Protein AF-A0A956WY15-F1 (afdb_monomer_lite)

Structure (mmCIF, N/CA/C/O backbone):
data_AF-A0A956WY15-F1
#
_entry.id   AF-A0A956WY15-F1
#
loop_
_atom_site.group_PDB
_atom_site.id
_atom_site.type_symbol
_atom_site.label_atom_id
_atom_site.label_alt_id
_atom_site.label_comp_id
_atom_site.label_asym_id
_atom_site.label_entity_id
_atom_site.label_seq_id
_atom_site.pdbx_PDB_ins_code
_atom_site.Cartn_x
_atom_site.Cartn_y
_atom_site.Cartn_z
_atom_site.occupancy
_atom_site.B_iso_or_equiv
_atom_site.auth_seq_id
_atom_site.auth_comp_id
_atom_site.auth_asym_id
_atom_site.auth_atom_id
_atom_site.pdbx_PDB_model_num
ATOM 1 N N . TRP A 1 1 ? -25.690 -22.279 25.777 1.00 74.12 1 TRP A N 1
ATOM 2 C CA . TRP A 1 1 ? -24.302 -21.824 25.566 1.00 74.12 1 TRP A CA 1
ATOM 3 C C . TRP A 1 1 ? -24.323 -20.373 25.121 1.00 74.12 1 TRP A C 1
ATOM 5 O O . TRP A 1 1 ? -25.259 -19.994 24.427 1.00 74.12 1 TRP A O 1
ATOM 15 N N . VAL A 1 2 ? -23.350 -19.573 25.554 1.00 82.19 2 VAL A N 1
ATOM 16 C CA . VAL A 1 2 ? -23.248 -18.136 25.232 1.00 82.19 2 VAL A CA 1
ATOM 17 C C . VAL A 1 2 ? -22.336 -17.935 24.024 1.00 82.19 2 VAL A C 1
ATOM 19 O O . VAL A 1 2 ? -22.750 -17.341 23.030 1.00 82.19 2 VAL A O 1
ATOM 22 N N . MET A 1 3 ? -21.133 -18.507 24.077 1.00 89.31 3 MET A N 1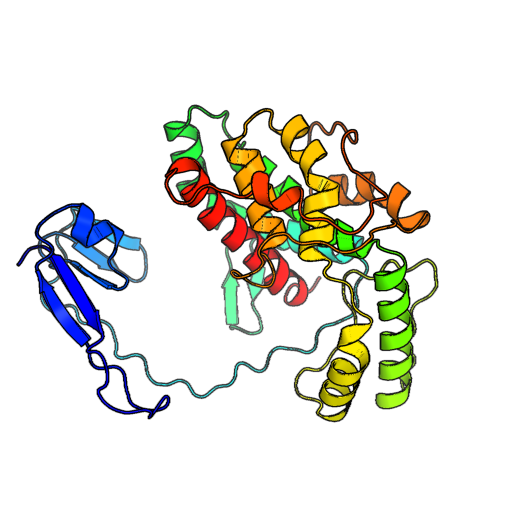
ATOM 23 C CA . MET A 1 3 ? -20.196 -18.556 22.959 1.00 89.31 3 MET A CA 1
ATOM 24 C C . MET A 1 3 ? -19.502 -19.921 22.909 1.00 89.31 3 MET A C 1
ATOM 26 O O . MET A 1 3 ? -19.363 -20.599 23.931 1.00 89.31 3 MET A O 1
ATOM 30 N N . MET A 1 4 ? -19.088 -20.322 21.715 1.00 92.06 4 MET A N 1
ATOM 31 C CA . MET A 1 4 ? -18.300 -21.523 21.458 1.00 92.06 4 MET A CA 1
ATOM 32 C C . MET A 1 4 ? -17.130 -21.187 20.537 1.00 92.06 4 MET A C 1
ATOM 34 O O . MET A 1 4 ? -17.219 -20.266 19.729 1.00 92.06 4 MET A O 1
ATOM 38 N N . THR A 1 5 ? -16.062 -21.965 20.634 1.00 92.44 5 THR A N 1
ATOM 39 C CA . THR A 1 5 ? -14.943 -21.957 19.692 1.00 92.44 5 THR A CA 1
ATOM 40 C C . THR A 1 5 ? -14.776 -23.330 19.060 1.00 92.44 5 THR A C 1
ATOM 42 O O . THR A 1 5 ? -15.312 -24.319 19.570 1.00 92.44 5 THR A O 1
ATOM 45 N N . ALA A 1 6 ? -14.096 -23.382 17.922 1.00 90.56 6 ALA A N 1
ATOM 46 C CA . ALA A 1 6 ? -13.856 -24.599 17.165 1.00 90.56 6 ALA A CA 1
ATOM 47 C C . ALA A 1 6 ? -12.362 -24.917 17.126 1.00 90.56 6 ALA A C 1
ATOM 49 O O . ALA A 1 6 ? -11.582 -24.174 16.530 1.00 90.56 6 ALA A O 1
ATOM 50 N N . ASP A 1 7 ? -11.994 -26.068 17.682 1.00 86.19 7 ASP A N 1
ATOM 51 C CA . ASP A 1 7 ? -10.644 -26.610 17.575 1.00 86.19 7 ASP A CA 1
ATOM 52 C C . ASP A 1 7 ? -10.593 -27.604 16.413 1.00 86.19 7 ASP A C 1
ATOM 54 O O . ASP A 1 7 ? -11.463 -28.476 16.273 1.00 86.19 7 ASP A O 1
ATOM 58 N N . ALA A 1 8 ? -9.586 -27.460 15.552 1.00 83.94 8 ALA A N 1
ATOM 59 C CA . ALA A 1 8 ? -9.306 -28.457 14.529 1.00 83.94 8 ALA A CA 1
ATOM 60 C C . ALA A 1 8 ? -8.869 -29.751 15.223 1.00 83.94 8 ALA A C 1
ATOM 62 O O . ALA A 1 8 ? -7.994 -29.724 16.091 1.00 83.94 8 ALA A O 1
ATOM 63 N N . ARG A 1 9 ? -9.467 -30.887 14.856 1.00 77.19 9 ARG A N 1
ATOM 64 C CA . ARG A 1 9 ? -8.954 -32.175 15.324 1.00 77.19 9 ARG A CA 1
ATOM 65 C C . ARG A 1 9 ? -7.565 -32.395 14.719 1.00 77.19 9 ARG A C 1
ATOM 67 O O . ARG A 1 9 ? -7.445 -32.258 13.501 1.00 77.19 9 ARG A O 1
ATOM 74 N N . PRO A 1 10 ? -6.539 -32.719 15.525 1.00 59.94 10 PRO A N 1
ATOM 75 C CA . PRO A 1 10 ? -5.261 -33.149 14.980 1.00 59.94 10 PRO A CA 1
ATOM 76 C C . PRO A 1 10 ? -5.489 -34.426 14.161 1.00 59.94 10 PRO A C 1
ATOM 78 O O . PRO A 1 10 ? -6.153 -35.353 14.626 1.00 59.94 10 PRO A O 1
ATOM 81 N N . GLU A 1 11 ? -5.019 -34.437 12.915 1.00 59.81 11 GLU A N 1
ATOM 82 C CA . GLU A 1 11 ? -5.043 -35.633 12.071 1.00 59.81 11 GLU A CA 1
ATOM 83 C C . GLU A 1 11 ? -3.946 -36.595 12.541 1.00 59.81 11 GLU A C 1
ATOM 85 O O . GLU A 1 11 ? -2.816 -36.172 12.776 1.00 59.81 11 GLU A O 1
ATOM 90 N N . GLU A 1 12 ? -4.273 -37.883 12.677 1.00 49.97 12 GLU A N 1
ATOM 91 C CA . GLU A 1 12 ? -3.287 -38.926 12.994 1.00 49.97 12 GLU A CA 1
ATOM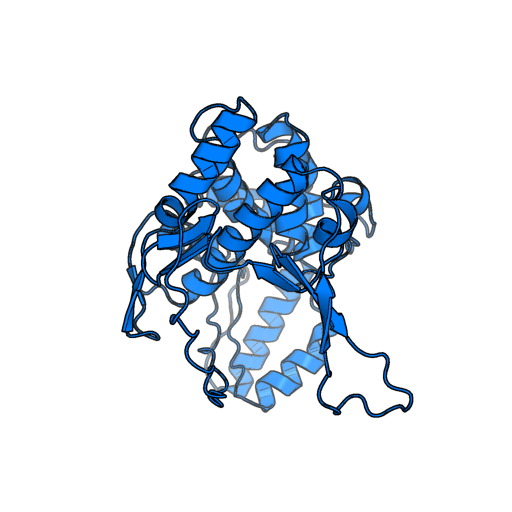 92 C C . GLU A 1 12 ? -2.478 -39.394 11.763 1.00 49.97 12 GLU A C 1
ATOM 94 O O . GLU A 1 12 ? -1.546 -40.168 11.936 1.00 49.97 12 GLU A O 1
ATOM 99 N N . GLU A 1 13 ? -2.731 -38.904 10.537 1.00 50.72 13 GLU A N 1
ATOM 100 C CA . GLU A 1 13 ? -1.962 -39.304 9.338 1.00 50.72 13 GLU A CA 1
ATOM 101 C C . GLU A 1 13 ? -1.789 -38.187 8.285 1.00 50.72 13 GLU A C 1
ATOM 103 O O . GLU A 1 13 ? -2.657 -37.337 8.095 1.00 50.72 13 GLU A O 1
ATOM 108 N N . GLU A 1 14 ? -0.652 -38.237 7.573 1.00 46.97 14 GLU A N 1
ATOM 109 C CA . GLU A 1 14 ? -0.091 -37.283 6.594 1.00 46.97 14 GLU A CA 1
ATOM 110 C C . GLU A 1 14 ? -0.917 -37.076 5.303 1.00 46.97 14 GLU A C 1
ATOM 112 O O . GLU A 1 14 ? -0.401 -37.194 4.188 1.00 46.97 14 GLU A O 1
ATOM 117 N N . ASN A 1 15 ? -2.202 -36.735 5.386 1.00 46.22 15 ASN A N 1
ATOM 118 C CA . ASN A 1 15 ? -2.986 -36.431 4.189 1.00 46.22 15 ASN A CA 1
ATOM 119 C C . ASN A 1 15 ? -3.447 -34.973 4.177 1.00 46.22 15 ASN A C 1
ATOM 121 O O . ASN A 1 15 ? -4.613 -34.672 4.395 1.00 46.22 15 ASN A O 1
ATOM 125 N N . ALA A 1 16 ? -2.541 -34.061 3.800 1.00 50.88 16 ALA A N 1
ATOM 126 C CA . ALA A 1 16 ? -2.750 -32.604 3.712 1.00 50.88 16 ALA A CA 1
ATOM 127 C C . ALA A 1 16 ? -3.915 -32.134 2.796 1.00 50.88 16 ALA A C 1
ATOM 129 O O . ALA A 1 16 ? -4.104 -30.935 2.581 1.00 50.88 16 ALA A O 1
ATOM 130 N N . ARG A 1 17 ? -4.678 -33.063 2.207 1.00 52.16 17 ARG A N 1
ATOM 131 C CA . ARG A 1 17 ? -5.889 -32.826 1.404 1.00 52.16 17 ARG A CA 1
ATOM 132 C C . ARG A 1 17 ? -7.183 -33.272 2.093 1.00 52.16 17 ARG A C 1
ATOM 134 O O . ARG A 1 17 ? -8.254 -33.075 1.514 1.00 52.16 17 ARG A O 1
ATOM 141 N N . ALA A 1 18 ? -7.114 -33.883 3.273 1.00 58.97 18 ALA A N 1
ATOM 142 C CA . ALA A 1 18 ? -8.290 -34.252 4.040 1.00 58.97 18 ALA A CA 1
ATOM 143 C C . ALA A 1 18 ? -9.006 -33.001 4.580 1.00 58.97 18 ALA A C 1
ATOM 145 O O . ALA A 1 18 ? -8.439 -31.921 4.756 1.00 58.97 18 ALA A O 1
ATOM 146 N N . ARG A 1 19 ? -10.328 -33.111 4.733 1.00 63.38 19 ARG A N 1
ATOM 147 C CA . ARG A 1 19 ? -11.177 -32.002 5.171 1.00 63.38 19 ARG A CA 1
ATOM 148 C C . ARG A 1 19 ? -10.999 -31.820 6.676 1.00 63.38 19 ARG A C 1
ATOM 150 O O . ARG A 1 19 ? -11.415 -32.693 7.427 1.00 63.38 19 ARG A O 1
ATOM 157 N N . THR A 1 20 ? -10.499 -30.660 7.103 1.00 74.94 20 THR A N 1
ATOM 158 C CA . THR A 1 20 ? -10.367 -30.319 8.527 1.00 74.94 20 THR A CA 1
ATOM 159 C C . THR A 1 20 ? -11.710 -30.469 9.246 1.00 74.94 20 THR A C 1
ATOM 161 O O . THR A 1 20 ? -12.692 -29.793 8.917 1.00 74.94 20 THR A O 1
ATOM 164 N N . VAL A 1 21 ? -11.758 -31.380 10.219 1.00 82.56 21 VAL A N 1
ATOM 165 C CA . VAL A 1 21 ? -12.922 -31.601 11.081 1.00 82.56 21 VAL A CA 1
ATOM 166 C C . VAL A 1 21 ? -12.744 -30.785 12.352 1.00 82.56 21 VAL A C 1
ATOM 168 O O . VAL A 1 21 ? -11.729 -30.894 13.036 1.00 82.56 21 VAL A O 1
ATOM 171 N N . TYR A 1 22 ? -13.749 -29.981 12.680 1.00 85.38 22 TYR A N 1
ATOM 172 C CA . TYR A 1 22 ? -13.741 -29.135 13.867 1.00 85.38 22 TYR A CA 1
ATOM 173 C C . TYR A 1 22 ? -14.592 -29.738 14.980 1.00 85.38 22 TYR A C 1
ATOM 175 O O . TYR A 1 22 ? -15.671 -30.275 14.720 1.00 85.38 22 TYR A O 1
ATOM 183 N N . THR A 1 23 ? -14.126 -29.605 16.221 1.00 89.44 23 THR A N 1
ATOM 184 C CA . THR A 1 23 ? -14.919 -29.910 17.417 1.00 89.44 23 THR A CA 1
ATOM 185 C C . THR A 1 23 ? -15.240 -28.609 18.138 1.00 89.44 23 THR A C 1
ATOM 187 O O . THR A 1 23 ? -14.345 -27.811 18.408 1.00 89.44 23 THR A O 1
ATOM 190 N N . TRP A 1 24 ? -16.520 -28.388 18.432 1.00 91.38 24 TRP A N 1
ATOM 191 C CA . TRP A 1 24 ? -16.963 -27.200 19.156 1.00 91.38 24 TRP A CA 1
ATOM 192 C C . TRP A 1 24 ? -16.795 -27.395 20.659 1.00 91.38 24 TRP A C 1
ATOM 194 O O . TRP A 1 24 ? -17.225 -28.412 21.205 1.00 91.38 24 TRP A O 1
ATOM 204 N N . ARG A 1 25 ? -16.241 -26.390 21.333 1.00 92.06 25 ARG A N 1
ATOM 205 C CA . ARG A 1 25 ? -16.185 -26.312 22.795 1.00 92.06 25 ARG A CA 1
ATOM 206 C C . ARG A 1 25 ? -16.677 -24.959 23.287 1.00 92.06 25 ARG A C 1
ATOM 208 O O . ARG A 1 25 ? -16.663 -23.974 22.553 1.00 92.06 25 ARG A O 1
ATOM 215 N N . LEU A 1 26 ? -17.120 -24.911 24.539 1.00 93.25 26 LEU A N 1
ATOM 216 C CA . LEU A 1 26 ? -17.520 -23.662 25.184 1.00 93.25 26 LEU A CA 1
ATOM 217 C C . LEU A 1 26 ? -16.302 -22.758 25.405 1.00 93.25 26 LEU A C 1
ATOM 219 O O . LEU A 1 26 ? -15.219 -23.240 25.737 1.00 93.25 26 LEU A O 1
ATOM 223 N N . ILE A 1 27 ? -16.511 -21.453 25.233 1.00 90.62 27 ILE A N 1
ATOM 224 C CA . ILE A 1 27 ? -15.570 -20.416 25.666 1.00 90.62 27 ILE A CA 1
ATOM 225 C C . ILE A 1 27 ? -15.887 -20.118 27.133 1.00 90.62 27 ILE A C 1
ATOM 227 O O . ILE A 1 27 ? -16.993 -19.662 27.430 1.00 90.62 27 ILE A O 1
ATOM 231 N N . ASN A 1 28 ? -14.946 -20.394 28.038 1.00 88.38 28 ASN A N 1
ATOM 232 C CA . ASN A 1 28 ? -15.151 -20.233 29.485 1.00 88.38 28 ASN A CA 1
ATOM 233 C C . ASN A 1 28 ? -14.528 -18.948 30.046 1.00 88.38 28 ASN A C 1
ATOM 235 O O . ASN A 1 28 ? -14.780 -18.593 31.195 1.00 88.38 28 ASN A O 1
ATOM 239 N N . GLY A 1 29 ? -13.731 -18.240 29.247 1.00 87.44 29 GLY A N 1
ATOM 240 C CA . GLY A 1 29 ? -13.071 -17.010 29.660 1.00 87.44 29 GLY A CA 1
ATOM 241 C C . GLY A 1 29 ? -12.465 -16.248 28.488 1.00 87.44 29 GLY A C 1
ATOM 242 O O . GLY A 1 29 ? -12.533 -16.678 27.337 1.00 87.44 29 GLY A O 1
ATOM 243 N N . VAL A 1 30 ? -11.865 -15.101 28.794 1.00 84.44 30 VAL A N 1
ATOM 244 C CA . VAL A 1 30 ? -11.256 -14.211 27.794 1.00 84.44 30 VAL A CA 1
ATOM 245 C C . VAL A 1 30 ? -10.099 -14.899 27.065 1.00 84.44 30 VAL A C 1
ATOM 247 O O . VAL A 1 30 ? -9.994 -14.776 25.848 1.00 84.44 30 VAL A O 1
ATOM 250 N N . ASP A 1 31 ? -9.292 -15.695 27.767 1.00 84.69 31 ASP A N 1
ATOM 251 C CA . ASP A 1 31 ? -8.140 -16.387 27.171 1.00 84.69 31 ASP A CA 1
ATOM 252 C C . ASP A 1 31 ? -8.537 -17.381 26.072 1.00 84.69 31 ASP A C 1
ATOM 254 O O . ASP A 1 31 ? -7.849 -17.500 25.055 1.00 84.69 31 ASP A O 1
ATOM 258 N N . ASP A 1 32 ? -9.679 -18.055 26.245 1.00 85.12 32 ASP A N 1
ATOM 259 C CA . ASP A 1 32 ? -10.250 -18.923 25.216 1.00 85.12 32 ASP A CA 1
ATOM 260 C C . ASP A 1 32 ? -10.610 -18.117 23.968 1.00 85.12 32 ASP A C 1
ATOM 262 O O . ASP A 1 32 ? -10.325 -18.542 22.849 1.00 85.12 32 ASP A O 1
ATOM 266 N N . LEU A 1 33 ? -11.212 -16.941 24.151 1.00 84.06 33 LEU A N 1
ATOM 267 C CA . LEU A 1 33 ? -11.633 -16.077 23.055 1.00 84.06 33 LEU A CA 1
ATOM 268 C C . LEU A 1 33 ? -10.433 -15.529 22.273 1.00 84.06 33 LEU A C 1
ATOM 270 O O . LEU A 1 33 ? -10.437 -15.584 21.047 1.00 84.06 33 LEU A O 1
ATOM 274 N N . VAL A 1 34 ? -9.390 -15.059 22.966 1.00 78.19 34 VAL A N 1
ATOM 275 C CA . VAL A 1 34 ? -8.193 -14.453 22.348 1.00 78.19 34 VAL A CA 1
ATOM 276 C C . VAL A 1 34 ? -7.470 -15.429 21.414 1.00 78.19 34 VAL A C 1
ATOM 278 O O . VAL A 1 34 ? -6.906 -15.021 20.401 1.00 78.19 34 VAL A O 1
ATOM 281 N N . ARG A 1 35 ? -7.498 -16.729 21.723 1.00 75.75 35 ARG A N 1
ATOM 282 C CA . ARG A 1 35 ? -6.816 -17.772 20.935 1.00 75.75 35 ARG A CA 1
ATOM 283 C C . ARG A 1 35 ? -7.710 -18.440 19.890 1.00 75.75 35 ARG A C 1
ATOM 285 O O . ARG A 1 35 ? -7.254 -19.322 19.166 1.00 75.75 35 ARG A O 1
ATOM 292 N N . SER A 1 36 ? -8.979 -18.052 19.817 1.00 83.81 36 SER A N 1
ATOM 293 C CA . SER A 1 36 ? -9.964 -18.706 18.962 1.00 83.81 36 SER A CA 1
ATOM 294 C C . SER A 1 36 ? -9.870 -18.234 17.514 1.00 83.81 36 SER A C 1
ATOM 296 O O . SER A 1 36 ? -10.113 -17.070 17.212 1.00 83.81 36 SER A O 1
ATOM 298 N N . ALA A 1 37 ? -9.609 -19.160 16.589 1.00 80.00 37 ALA A N 1
ATOM 299 C CA . ALA A 1 37 ? -9.681 -18.874 15.154 1.00 80.00 37 ALA A CA 1
ATOM 300 C C . ALA A 1 37 ? -11.131 -18.713 14.653 1.00 80.00 37 ALA A C 1
ATOM 302 O O . ALA A 1 37 ? -11.385 -18.035 13.658 1.00 80.00 37 ALA A O 1
ATOM 303 N N . LEU A 1 38 ? -12.085 -19.355 15.333 1.00 86.81 38 LEU A N 1
ATOM 304 C CA . LEU A 1 38 ? -13.505 -19.381 14.996 1.00 86.81 38 LEU A CA 1
ATOM 305 C C . LEU A 1 38 ? -14.318 -19.200 16.271 1.00 86.81 38 LEU A C 1
ATOM 307 O O . LEU A 1 38 ? -14.140 -19.954 17.219 1.00 86.81 38 LEU A O 1
ATOM 311 N N . VAL A 1 39 ? -15.240 -18.240 16.270 1.00 90.06 39 VAL A N 1
ATOM 312 C CA . VAL A 1 39 ? -16.143 -17.992 17.398 1.00 90.06 39 VAL A CA 1
ATOM 313 C C . VAL A 1 39 ? -17.580 -18.080 16.906 1.00 90.06 39 VAL A C 1
ATOM 315 O O . VAL A 1 39 ? -17.982 -17.363 15.991 1.00 90.06 39 VAL A O 1
ATOM 318 N N . ALA A 1 40 ? -18.363 -18.956 17.526 1.00 89.25 40 ALA A N 1
ATOM 319 C CA . ALA A 1 40 ? -19.808 -18.987 17.389 1.00 89.25 40 ALA A CA 1
ATOM 320 C C . ALA A 1 40 ? -20.429 -18.230 18.566 1.00 89.25 40 ALA A C 1
ATOM 322 O O . ALA A 1 40 ? -20.176 -18.556 19.726 1.00 89.25 40 ALA A O 1
ATOM 323 N N . VAL A 1 41 ? -21.254 -17.228 18.267 1.00 89.75 41 VAL A N 1
ATOM 324 C CA . VAL A 1 41 ? -21.976 -16.426 19.265 1.00 89.75 41 VAL A CA 1
ATOM 325 C C . VAL A 1 41 ? -23.450 -16.804 19.215 1.00 89.75 41 VAL A C 1
ATOM 327 O O . VAL A 1 41 ? -24.029 -16.907 18.134 1.00 89.75 41 VAL A O 1
ATOM 330 N N . ASN A 1 42 ? -24.060 -17.043 20.377 1.00 90.19 42 ASN A N 1
ATOM 331 C CA . ASN A 1 42 ? -25.469 -17.408 20.443 1.00 90.19 42 ASN A CA 1
ATOM 332 C C . ASN A 1 42 ? -26.345 -16.241 19.935 1.00 90.19 42 ASN A C 1
ATOM 334 O O . ASN A 1 42 ? -26.128 -15.111 20.383 1.00 90.19 42 ASN A O 1
ATOM 338 N N . PRO A 1 43 ? -27.363 -16.487 19.082 1.00 90.62 43 PRO A N 1
ATOM 339 C CA . PRO A 1 43 ? -28.266 -15.445 18.587 1.00 90.62 43 PRO A CA 1
ATOM 340 C C . PRO A 1 43 ? -28.954 -14.624 19.685 1.00 90.62 43 PRO A C 1
ATOM 342 O O . PRO A 1 43 ? -29.353 -13.491 19.454 1.00 90.62 43 PRO A O 1
ATOM 345 N N . ILE A 1 44 ? -29.065 -15.135 20.914 1.00 91.62 44 ILE A N 1
ATOM 346 C CA . ILE A 1 44 ? -29.601 -14.346 22.030 1.00 91.62 44 ILE A CA 1
ATOM 347 C C . ILE A 1 44 ? -28.746 -13.107 22.361 1.00 91.62 44 ILE A C 1
ATOM 349 O O . ILE A 1 44 ? -29.268 -12.148 22.921 1.00 91.62 44 ILE A O 1
ATOM 353 N N . LEU A 1 45 ? -27.458 -13.113 21.997 1.00 91.06 45 LEU A N 1
ATOM 354 C CA . LEU A 1 45 ? -26.488 -12.055 22.299 1.00 91.06 45 LEU A CA 1
ATOM 355 C C . LEU A 1 45 ? -26.029 -11.268 21.076 1.00 91.06 45 LEU A C 1
ATOM 357 O O . LEU A 1 45 ? -25.365 -10.246 21.239 1.00 91.06 45 LEU A O 1
ATOM 361 N N . ALA A 1 46 ? -26.308 -11.750 19.870 1.00 92.69 46 ALA A N 1
ATOM 362 C CA . ALA A 1 46 ? -25.858 -11.096 18.656 1.00 92.69 46 ALA A CA 1
ATOM 363 C C . ALA A 1 46 ? -26.838 -11.298 17.506 1.00 92.69 46 ALA A C 1
ATOM 365 O O . ALA A 1 46 ? -27.497 -12.330 17.390 1.00 92.69 46 ALA A O 1
ATOM 366 N N . SER A 1 47 ? -26.873 -10.312 16.620 1.00 91.56 47 SER A N 1
ATOM 367 C CA . SER A 1 47 ? -27.617 -10.356 15.370 1.00 91.56 47 SER A CA 1
ATOM 368 C C . SER A 1 47 ? -26.663 -10.123 14.209 1.00 91.56 47 SER A C 1
ATOM 370 O O . SER A 1 47 ? -25.595 -9.527 14.364 1.00 91.56 47 SER A O 1
ATOM 372 N N . TYR A 1 48 ? -27.042 -10.615 13.038 1.00 86.50 48 TYR A N 1
ATOM 373 C CA . TYR A 1 48 ? -26.339 -10.342 11.798 1.00 86.50 48 TYR A CA 1
ATOM 374 C C . TYR A 1 48 ? -27.353 -9.975 10.721 1.00 86.50 48 TYR A C 1
ATOM 376 O O . TYR A 1 48 ? -28.373 -10.645 10.573 1.00 86.50 48 TYR A O 1
ATOM 384 N N . SER A 1 49 ? -27.052 -8.941 9.942 1.00 82.69 49 SER A N 1
ATOM 385 C CA . SER A 1 49 ? -27.737 -8.681 8.677 1.00 82.69 49 SER A CA 1
ATOM 386 C C . SER A 1 49 ? -26.720 -8.326 7.600 1.00 82.69 49 SER A C 1
ATOM 388 O O . SER A 1 49 ? -25.619 -7.861 7.896 1.00 82.69 49 SER A O 1
ATOM 390 N N . SER A 1 50 ? -27.082 -8.521 6.333 1.00 73.25 50 SER A N 1
ATOM 391 C CA . SER A 1 50 ? -26.242 -8.098 5.207 1.00 73.25 50 SER A CA 1
ATOM 392 C C . SER A 1 50 ? -26.065 -6.579 5.130 1.00 73.25 50 SER A C 1
ATOM 394 O O . SER A 1 50 ? -25.103 -6.118 4.529 1.00 73.25 50 SER A O 1
ATOM 396 N N . GLU A 1 51 ? -26.980 -5.812 5.724 1.00 74.19 51 GLU A N 1
ATOM 397 C CA . GLU A 1 51 ? -26.959 -4.348 5.719 1.00 74.19 51 GLU A CA 1
ATOM 398 C C . GLU A 1 51 ? -26.065 -3.775 6.825 1.00 74.19 51 GLU A C 1
ATOM 400 O O . GLU A 1 51 ? -25.246 -2.899 6.571 1.00 74.19 51 GLU A O 1
ATOM 405 N N . THR A 1 52 ? -26.195 -4.286 8.054 1.00 77.31 52 THR A N 1
ATOM 406 C CA . THR A 1 52 ? -25.502 -3.729 9.233 1.00 77.31 52 THR A CA 1
ATOM 407 C C . THR A 1 52 ? -24.335 -4.580 9.729 1.00 77.31 52 THR A C 1
ATOM 409 O O . THR A 1 52 ? -23.595 -4.156 10.613 1.00 77.31 52 THR A O 1
ATOM 412 N N . GLY A 1 53 ? -24.152 -5.780 9.176 1.00 82.56 53 GLY A N 1
ATOM 413 C CA . GLY A 1 53 ? -23.129 -6.723 9.612 1.00 82.56 53 GLY A CA 1
ATOM 414 C C . GLY A 1 53 ? -23.431 -7.350 10.975 1.00 82.56 53 GLY A C 1
ATOM 415 O O . GLY A 1 53 ? -24.587 -7.477 11.381 1.00 82.56 53 GLY A O 1
ATOM 416 N N . PHE A 1 54 ? -22.372 -7.790 11.659 1.00 86.25 54 PHE A N 1
ATOM 417 C CA . PHE A 1 54 ? -22.447 -8.405 12.984 1.00 86.25 54 PHE A CA 1
ATOM 418 C C . PHE A 1 54 ? -22.661 -7.344 14.068 1.00 86.25 54 PHE A C 1
ATOM 420 O O . PHE A 1 54 ? -21.897 -6.386 14.165 1.00 86.25 54 PHE A O 1
ATOM 427 N N . ARG A 1 55 ? -23.676 -7.536 14.911 1.00 88.88 55 ARG A N 1
ATOM 428 C CA . ARG A 1 55 ? -24.053 -6.619 15.990 1.00 88.88 55 ARG A CA 1
ATOM 429 C C . ARG A 1 55 ? -24.128 -7.369 17.310 1.00 88.88 55 ARG A C 1
ATOM 431 O O . ARG A 1 55 ? -25.050 -8.155 17.528 1.00 88.88 55 ARG A O 1
ATOM 438 N N . LEU A 1 56 ? -23.179 -7.094 18.197 1.00 90.19 56 LEU A N 1
ATOM 439 C CA . LEU A 1 56 ? -23.166 -7.626 19.558 1.00 90.19 56 LEU A CA 1
ATOM 440 C C . LEU A 1 56 ? -24.166 -6.867 20.449 1.00 90.19 56 LEU A C 1
ATOM 442 O O . LEU A 1 56 ? -24.388 -5.674 20.262 1.00 90.19 56 LEU A O 1
ATOM 446 N N . GLY A 1 57 ? -24.782 -7.557 21.409 1.00 90.56 57 GLY A N 1
ATOM 447 C CA . GLY A 1 57 ? -25.772 -6.998 22.339 1.00 90.56 57 GLY A CA 1
ATOM 448 C C . GLY A 1 57 ? -27.174 -6.823 21.747 1.00 90.56 57 GLY A C 1
ATOM 449 O O . GLY A 1 57 ? -28.102 -6.448 22.458 1.00 90.56 57 GLY A O 1
ATOM 450 N N . VAL A 1 58 ? -27.351 -7.119 20.460 1.00 91.88 58 VAL A N 1
ATOM 451 C CA . VAL A 1 58 ? -28.645 -7.067 19.777 1.00 91.88 58 VAL A CA 1
ATOM 452 C C . VAL A 1 58 ? -29.108 -8.492 19.546 1.00 91.88 58 VAL A C 1
ATOM 454 O O . VAL A 1 58 ? -28.420 -9.252 18.872 1.00 91.88 58 VAL A O 1
ATOM 457 N N . ARG A 1 59 ? -30.269 -8.858 20.089 1.00 92.75 59 ARG A N 1
ATOM 458 C CA . ARG A 1 59 ? -30.831 -10.199 19.917 1.00 92.75 59 ARG A CA 1
ATOM 459 C C . ARG A 1 59 ? -31.105 -10.478 18.437 1.00 92.75 59 ARG A C 1
ATOM 461 O O . ARG A 1 59 ? -31.857 -9.749 17.796 1.00 92.75 59 ARG A O 1
ATOM 468 N N . GLY A 1 60 ? -30.486 -11.526 17.913 1.00 89.00 60 GLY A N 1
ATOM 469 C CA . GLY A 1 60 ? -30.706 -12.050 16.575 1.00 89.00 60 GLY A CA 1
ATOM 470 C C . GLY A 1 60 ? -31.878 -13.020 16.495 1.00 89.00 60 GLY A C 1
ATOM 471 O O . GLY A 1 60 ? -32.416 -13.491 17.501 1.00 89.00 60 GLY A O 1
ATOM 472 N N . ASP A 1 61 ? -32.256 -13.324 15.259 1.00 87.12 61 ASP A N 1
ATOM 473 C CA . ASP A 1 61 ? -33.249 -14.340 14.942 1.00 87.12 61 ASP A CA 1
ATOM 474 C C . ASP A 1 61 ? -32.636 -15.744 15.141 1.00 87.12 61 ASP A C 1
ATOM 476 O O . ASP A 1 61 ? -31.662 -16.085 14.465 1.00 87.12 61 ASP A O 1
ATOM 480 N N . PRO A 1 62 ? -33.169 -16.575 16.059 1.00 84.12 62 PRO A N 1
ATOM 481 C CA . PRO A 1 62 ? -32.646 -17.917 16.316 1.00 84.12 62 PRO A CA 1
ATOM 482 C C . PRO A 1 62 ? -32.860 -18.887 15.147 1.00 84.12 62 PRO A C 1
ATOM 484 O O . PRO A 1 62 ? -32.247 -19.952 15.127 1.00 84.12 62 PRO A O 1
ATOM 487 N N . THR A 1 63 ? -33.731 -18.543 14.196 1.00 85.38 63 THR A N 1
ATOM 488 C CA . THR A 1 63 ? -33.993 -19.330 12.985 1.00 85.38 63 THR A CA 1
ATOM 489 C C . THR A 1 63 ? -33.114 -18.909 11.813 1.00 85.38 63 THR A C 1
ATOM 491 O O . THR A 1 63 ? -33.053 -19.612 10.800 1.00 85.38 63 THR A O 1
ATOM 494 N N . TRP A 1 64 ? -32.395 -17.791 11.953 1.00 79.94 64 TRP A N 1
ATOM 495 C CA . TRP A 1 64 ? -31.495 -17.320 10.920 1.00 79.94 64 TRP A CA 1
ATOM 496 C C . TRP A 1 64 ? -30.392 -18.346 10.676 1.00 79.94 64 TRP A C 1
ATOM 498 O O . TRP A 1 64 ? -29.679 -18.779 11.584 1.00 79.94 64 TRP A O 1
ATOM 508 N N . THR A 1 65 ? -30.233 -18.713 9.413 1.00 76.94 65 THR A N 1
ATOM 509 C CA . THR A 1 65 ? -29.148 -19.572 8.959 1.00 76.94 65 THR A CA 1
ATOM 510 C C . THR A 1 65 ? -28.342 -18.806 7.931 1.00 76.94 65 THR A C 1
ATOM 512 O O . THR A 1 65 ? -28.897 -18.176 7.027 1.00 76.94 65 THR A O 1
ATOM 515 N N . SER A 1 66 ? -27.015 -18.841 8.065 1.00 71.31 66 SER A N 1
ATOM 516 C CA . SER A 1 66 ? -26.174 -18.287 7.016 1.00 71.31 66 SER A CA 1
ATOM 517 C C . SER A 1 66 ? -26.410 -19.094 5.735 1.00 71.31 66 SER A C 1
ATOM 519 O O . SER A 1 66 ? -26.466 -20.331 5.781 1.00 71.31 66 SER A O 1
ATOM 521 N N . PRO A 1 67 ? -26.570 -18.433 4.577 1.00 71.94 67 PRO A N 1
ATOM 522 C CA . PRO A 1 67 ? -26.690 -19.152 3.323 1.00 71.94 67 PRO A CA 1
ATOM 523 C C . PRO A 1 67 ? -25.445 -20.022 3.142 1.00 71.94 67 PRO A C 1
ATOM 525 O O . PRO A 1 67 ? -24.313 -19.565 3.334 1.00 71.94 67 PRO A O 1
ATOM 528 N N . ARG A 1 68 ? -25.641 -21.298 2.783 1.00 73.69 68 ARG A N 1
ATOM 529 C CA . ARG A 1 68 ? -24.513 -22.186 2.486 1.00 73.69 68 ARG A CA 1
ATOM 530 C C . ARG A 1 68 ? -23.692 -21.540 1.379 1.00 73.69 68 ARG A C 1
ATOM 532 O O . ARG A 1 68 ? -24.217 -21.262 0.304 1.00 73.69 68 ARG A O 1
ATOM 539 N N . ARG A 1 69 ? -22.399 -21.327 1.633 1.00 64.38 69 ARG A N 1
ATOM 540 C CA . ARG A 1 69 ? -21.471 -20.872 0.599 1.00 64.38 69 ARG A CA 1
ATOM 541 C C . ARG A 1 69 ? -21.461 -21.919 -0.510 1.00 64.38 69 ARG A C 1
ATOM 543 O O . ARG A 1 69 ? -20.878 -22.989 -0.346 1.00 64.38 69 ARG A O 1
ATOM 550 N N . THR A 1 70 ? -22.098 -21.615 -1.634 1.00 63.47 70 THR A N 1
ATOM 551 C CA . THR A 1 70 ? -21.950 -22.413 -2.847 1.00 63.47 70 THR A CA 1
ATOM 552 C C . THR A 1 70 ? -20.469 -22.360 -3.225 1.00 63.47 70 THR A C 1
ATOM 554 O O . THR A 1 70 ? -19.917 -21.256 -3.288 1.00 63.47 70 THR A O 1
ATOM 557 N N . PRO A 1 71 ? -19.778 -23.496 -3.430 1.00 51.97 71 PRO A N 1
ATOM 558 C CA . PRO A 1 71 ? -18.401 -23.491 -3.902 1.00 51.97 71 PRO A CA 1
ATOM 559 C C . PRO A 1 71 ? -18.365 -22.892 -5.309 1.00 51.97 71 PRO A C 1
ATOM 561 O O . PRO A 1 71 ? -18.493 -23.586 -6.314 1.00 51.97 71 PRO A O 1
ATOM 564 N N . GLY A 1 72 ? -18.246 -21.570 -5.387 1.00 48.06 72 GLY A N 1
ATOM 565 C CA . GLY A 1 72 ? -18.070 -20.854 -6.633 1.00 48.06 72 GLY A CA 1
ATOM 566 C C . GLY A 1 72 ? -16.688 -21.169 -7.177 1.00 48.06 72 GLY A C 1
ATOM 567 O O . GLY A 1 72 ? -15.735 -20.450 -6.898 1.00 48.06 72 GLY A O 1
ATOM 568 N N . LYS A 1 73 ? -16.573 -22.237 -7.972 1.00 43.75 73 LYS A N 1
ATOM 569 C CA . LYS A 1 73 ? -15.497 -22.384 -8.954 1.00 43.75 73 LYS A CA 1
ATOM 570 C C . LYS A 1 73 ? -15.732 -21.369 -10.073 1.00 43.75 73 LYS A C 1
ATOM 572 O O . LYS A 1 73 ? -16.079 -21.721 -11.191 1.00 43.75 73 LYS A O 1
ATOM 577 N N . LYS A 1 74 ? -15.540 -20.093 -9.784 1.00 44.59 74 LYS A N 1
ATOM 578 C CA . LYS A 1 74 ? -14.974 -19.206 -10.787 1.00 44.59 74 LYS A CA 1
ATOM 579 C C . LYS A 1 74 ? -13.659 -18.787 -10.181 1.00 44.59 74 LYS A C 1
ATOM 581 O O . LYS A 1 74 ? -13.637 -18.061 -9.195 1.00 44.59 74 LYS A O 1
ATOM 586 N N . ARG A 1 75 ? -12.573 -19.348 -10.716 1.00 47.66 75 ARG A N 1
ATOM 587 C CA . ARG A 1 75 ? -11.270 -18.701 -10.612 1.00 47.66 75 ARG A CA 1
ATOM 588 C C . ARG A 1 75 ? -11.565 -17.277 -11.072 1.00 47.66 75 ARG A C 1
ATOM 590 O O . ARG A 1 75 ? -12.033 -17.120 -12.198 1.00 47.66 75 ARG A O 1
ATOM 597 N N . GLU A 1 76 ? -11.538 -16.310 -10.157 1.00 50.16 76 GLU A N 1
ATOM 598 C CA . GLU A 1 76 ? -11.737 -14.924 -10.560 1.00 50.16 76 GLU A CA 1
ATOM 599 C C . GLU A 1 76 ? -10.663 -14.676 -11.611 1.00 50.16 76 GLU A C 1
ATOM 601 O O . GLU A 1 76 ? -9.473 -14.813 -11.327 1.00 50.16 76 GLU A O 1
ATOM 606 N N . VAL A 1 77 ? -11.103 -14.496 -12.855 1.00 53.81 77 VAL A N 1
ATOM 607 C CA . VAL A 1 77 ? -10.234 -14.071 -13.941 1.00 53.81 77 VAL A CA 1
ATOM 608 C C . VAL A 1 77 ? -9.858 -12.660 -13.546 1.00 53.81 77 VAL A C 1
ATOM 610 O O . VAL A 1 77 ? -10.691 -11.753 -13.600 1.00 53.81 77 VAL A O 1
ATOM 613 N N . PHE A 1 78 ? -8.659 -12.516 -12.992 1.00 59.19 78 PHE A N 1
ATOM 614 C CA . PHE A 1 78 ? -8.128 -11.203 -12.694 1.00 59.19 78 PHE A CA 1
ATOM 615 C C . PHE A 1 78 ? -7.797 -10.567 -14.038 1.00 59.19 78 PHE A C 1
ATOM 617 O O . PHE A 1 78 ? -7.128 -11.213 -14.849 1.00 59.19 78 PHE A O 1
ATOM 624 N N . PRO A 1 79 ? -8.291 -9.349 -14.311 1.00 64.81 79 PRO A N 1
ATOM 625 C CA . PRO A 1 79 ? -7.913 -8.662 -15.530 1.00 64.81 79 PRO A CA 1
ATOM 626 C C . PRO A 1 79 ? -6.380 -8.554 -15.598 1.00 64.81 79 PRO A C 1
ATOM 628 O O . PRO A 1 79 ? -5.733 -8.458 -14.548 1.00 64.81 79 PRO A O 1
ATOM 631 N N . PRO A 1 80 ? -5.790 -8.570 -16.805 1.00 79.44 80 PRO A N 1
ATOM 632 C CA . PRO A 1 80 ? -4.363 -8.340 -16.962 1.00 79.44 80 PRO A CA 1
ATOM 633 C C . PRO A 1 80 ? -3.962 -7.031 -16.285 1.00 79.44 80 PRO A C 1
ATOM 635 O O . PRO A 1 80 ? -4.645 -6.015 -16.444 1.00 79.44 80 PRO A O 1
ATOM 638 N N . TYR A 1 81 ? -2.847 -7.057 -15.559 1.00 83.94 81 TYR A N 1
ATOM 639 C CA . TYR A 1 81 ? -2.233 -5.835 -15.059 1.00 83.94 81 TYR A CA 1
ATOM 640 C C . TYR A 1 81 ? -1.808 -4.983 -16.243 1.00 83.94 81 TYR A C 1
ATOM 642 O O . TYR A 1 81 ? -1.289 -5.509 -17.234 1.00 83.94 81 TYR A O 1
ATOM 650 N N . ARG A 1 82 ? -2.032 -3.676 -16.122 1.00 90.31 82 ARG A N 1
ATOM 651 C CA . ARG A 1 82 ? -1.608 -2.692 -17.110 1.00 90.31 82 ARG A CA 1
ATOM 652 C C . ARG A 1 82 ? -0.455 -1.887 -16.553 1.00 90.31 82 ARG A C 1
ATOM 654 O O . ARG A 1 82 ? -0.457 -1.539 -15.369 1.00 90.31 82 ARG A O 1
ATOM 661 N N . ARG A 1 83 ? 0.514 -1.565 -17.410 1.00 93.50 83 ARG A N 1
ATOM 662 C CA . ARG A 1 83 ? 1.577 -0.645 -17.012 1.00 93.50 83 ARG A CA 1
ATOM 663 C C . ARG A 1 83 ? 0.996 0.703 -16.592 1.00 93.50 83 ARG A C 1
ATOM 665 O O . ARG A 1 83 ? 0.057 1.211 -17.201 1.00 93.50 83 ARG A O 1
ATOM 672 N N . GLU A 1 84 ? 1.593 1.281 -15.562 1.00 95.31 84 GLU A N 1
ATOM 673 C CA . GLU A 1 84 ? 1.351 2.664 -15.146 1.00 95.31 84 GLU A CA 1
ATOM 674 C C . GLU A 1 84 ? 2.603 3.210 -14.457 1.00 95.31 84 GLU A C 1
ATOM 676 O O . GLU A 1 84 ? 3.407 2.451 -13.898 1.00 95.31 84 GLU A O 1
ATOM 681 N N . THR A 1 85 ? 2.790 4.520 -14.526 1.00 96.62 85 THR A N 1
ATOM 682 C CA . THR A 1 85 ? 3.797 5.211 -13.724 1.00 96.62 85 THR A CA 1
ATOM 683 C C . THR A 1 85 ? 3.400 5.182 -12.252 1.00 96.62 85 THR A C 1
ATOM 685 O O . THR A 1 85 ? 2.224 5.048 -11.904 1.00 96.62 85 THR A O 1
ATOM 688 N N . LEU A 1 86 ? 4.373 5.352 -11.359 1.00 96.25 86 LEU A N 1
ATOM 689 C CA . LEU A 1 86 ? 4.087 5.429 -9.927 1.00 96.25 86 LEU A CA 1
ATOM 690 C C . LEU A 1 86 ? 3.138 6.598 -9.586 1.00 96.25 86 LEU A C 1
ATOM 692 O O . LEU A 1 86 ? 2.269 6.454 -8.732 1.00 96.25 86 LEU A O 1
ATOM 696 N N . VAL A 1 87 ? 3.242 7.727 -10.294 1.00 96.81 87 VAL A N 1
ATOM 697 C CA . VAL A 1 87 ? 2.353 8.892 -10.115 1.00 96.81 87 VAL A CA 1
ATOM 698 C C . VAL A 1 87 ? 0.916 8.563 -10.509 1.00 96.81 87 VAL A C 1
ATOM 700 O O . VAL A 1 87 ? -0.013 8.869 -9.763 1.00 96.81 87 VAL A O 1
ATOM 703 N N . GLU A 1 88 ? 0.716 7.925 -11.666 1.00 96.69 88 GLU A N 1
ATOM 704 C CA . GLU A 1 88 ? -0.613 7.493 -12.113 1.00 96.69 88 GLU A CA 1
ATOM 705 C C . GLU A 1 88 ? -1.233 6.501 -11.131 1.00 96.69 88 GLU A C 1
ATOM 707 O O . GLU A 1 88 ? -2.410 6.642 -10.795 1.00 96.69 88 GLU A O 1
ATOM 712 N N . HIS A 1 89 ? -0.431 5.561 -10.622 1.00 96.94 89 HIS A N 1
ATOM 713 C CA . HIS A 1 89 ? -0.869 4.591 -9.627 1.00 96.94 89 HIS A CA 1
ATOM 714 C C . HIS A 1 89 ? -1.403 5.275 -8.362 1.00 96.94 89 HIS A C 1
ATOM 716 O O . HIS A 1 89 ? -2.558 5.075 -7.979 1.00 96.94 89 HIS A O 1
ATOM 722 N N . ILE A 1 90 ? -0.598 6.159 -7.759 1.00 97.50 90 ILE A N 1
ATOM 723 C CA . ILE A 1 90 ? -0.992 6.907 -6.560 1.00 97.50 90 ILE A CA 1
ATOM 724 C C . ILE A 1 90 ? -2.228 7.766 -6.829 1.00 97.50 90 ILE A C 1
ATOM 726 O O . ILE A 1 90 ? -3.173 7.732 -6.044 1.00 97.50 90 ILE A O 1
ATOM 730 N N . ARG A 1 91 ? -2.291 8.466 -7.967 1.00 97.31 91 ARG A N 1
ATOM 731 C CA . ARG A 1 91 ? -3.465 9.260 -8.353 1.00 97.31 91 ARG A CA 1
ATOM 732 C C . ARG A 1 91 ? -4.741 8.416 -8.410 1.00 97.31 91 ARG A C 1
ATOM 734 O O . ARG A 1 91 ? -5.781 8.843 -7.904 1.00 97.31 91 ARG A O 1
ATOM 741 N N . ARG A 1 92 ? -4.688 7.222 -9.013 1.00 96.06 92 ARG A N 1
ATOM 742 C CA . ARG A 1 92 ? -5.842 6.307 -9.099 1.00 96.06 92 ARG A CA 1
ATOM 743 C C . ARG A 1 92 ? -6.232 5.761 -7.727 1.00 96.06 92 ARG A C 1
ATOM 745 O O . ARG A 1 92 ? -7.420 5.747 -7.409 1.00 96.06 92 ARG A O 1
ATOM 752 N N . MET A 1 93 ? -5.265 5.385 -6.887 1.00 97.69 93 MET A N 1
ATOM 753 C CA . MET A 1 93 ? -5.533 4.988 -5.497 1.00 97.69 93 MET A CA 1
ATOM 754 C C . MET A 1 93 ? -6.215 6.107 -4.703 1.00 97.69 93 MET A C 1
ATOM 756 O O . MET A 1 93 ? -7.193 5.845 -4.004 1.00 97.69 93 MET A O 1
ATOM 760 N N . THR A 1 94 ? -5.754 7.353 -4.842 1.00 97.94 94 THR A N 1
ATOM 761 C CA . THR A 1 94 ? -6.386 8.517 -4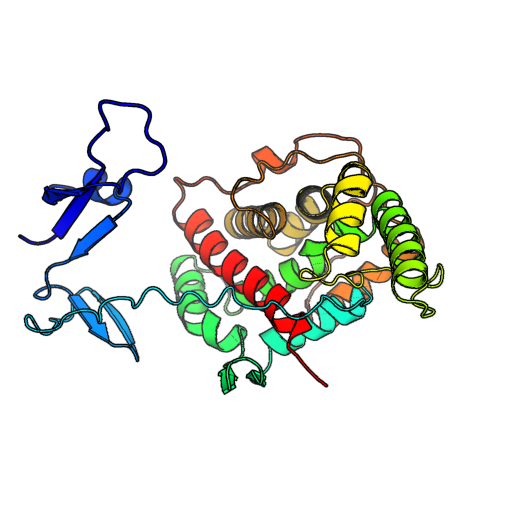.207 1.00 97.94 94 THR A CA 1
ATOM 762 C C . THR A 1 94 ? -7.815 8.715 -4.702 1.00 97.94 94 THR A C 1
ATOM 764 O O . THR A 1 94 ? -8.703 8.977 -3.898 1.00 97.94 94 THR A O 1
ATOM 767 N N . ARG A 1 95 ? -8.085 8.534 -6.002 1.00 96.44 95 ARG A N 1
ATOM 768 C CA . ARG A 1 95 ? -9.455 8.618 -6.542 1.00 96.44 95 ARG A CA 1
ATOM 769 C C . ARG A 1 95 ? -10.379 7.555 -5.955 1.00 96.44 95 ARG A C 1
ATOM 771 O O . ARG A 1 95 ? -11.470 7.897 -5.515 1.00 96.44 95 ARG A O 1
ATOM 778 N N . VAL A 1 96 ? -9.925 6.301 -5.890 1.00 95.88 96 VAL A N 1
ATOM 779 C CA . VAL A 1 96 ? -10.652 5.207 -5.218 1.00 95.88 96 VAL A CA 1
ATOM 780 C C . VAL A 1 96 ? -10.921 5.546 -3.750 1.00 95.88 96 VAL A C 1
ATOM 782 O O . VAL A 1 96 ? -11.961 5.181 -3.194 1.00 95.88 96 VAL A O 1
ATOM 785 N N . TYR A 1 97 ? -9.962 6.202 -3.100 1.00 97.75 97 TYR A N 1
ATOM 786 C CA . TYR A 1 97 ? -10.088 6.585 -1.708 1.00 97.75 97 TYR A CA 1
ATOM 787 C C . TYR A 1 97 ? -11.112 7.705 -1.499 1.00 97.75 97 TYR A C 1
ATOM 789 O O . TYR A 1 97 ? -11.960 7.573 -0.619 1.00 97.75 97 TYR A O 1
ATOM 797 N N . ASP A 1 98 ? -11.077 8.743 -2.334 1.00 97.38 98 ASP A N 1
ATOM 798 C CA . ASP A 1 98 ? -11.884 9.957 -2.186 1.00 97.38 98 ASP A CA 1
ATOM 799 C C . ASP A 1 98 ? -13.310 9.819 -2.744 1.00 97.38 98 ASP A C 1
ATOM 801 O O . ASP A 1 98 ? -14.237 10.437 -2.220 1.00 97.38 98 ASP A O 1
ATOM 805 N N . TYR A 1 99 ? -13.509 9.031 -3.805 1.00 96.38 99 TYR A N 1
ATOM 806 C CA . TYR A 1 99 ? -14.740 9.075 -4.596 1.00 96.38 99 TYR A CA 1
ATOM 807 C C . TYR A 1 99 ? -15.402 7.699 -4.758 1.00 96.38 99 TYR A C 1
ATOM 809 O O . TYR A 1 99 ? -14.717 6.687 -4.942 1.00 96.38 99 TYR A O 1
ATOM 817 N N . PRO A 1 100 ? -16.747 7.634 -4.719 1.00 93.19 100 PRO A N 1
ATOM 818 C CA . PRO A 1 100 ? -17.468 6.440 -5.129 1.00 93.19 100 PRO A CA 1
ATOM 819 C C . PRO A 1 100 ? -17.281 6.190 -6.629 1.00 93.19 100 PRO A C 1
ATOM 821 O O . PRO A 1 100 ? -17.058 7.117 -7.409 1.00 93.19 100 PRO A O 1
ATOM 824 N N . PHE A 1 101 ? -17.403 4.932 -7.043 1.00 89.19 101 PHE A N 1
ATOM 825 C CA . PHE A 1 101 ? -17.339 4.558 -8.455 1.00 89.19 101 PHE A CA 1
ATOM 826 C C . PHE A 1 101 ? -18.152 3.310 -8.757 1.00 89.19 101 PHE A C 1
ATOM 828 O O . PHE A 1 101 ? -18.473 2.516 -7.872 1.00 89.19 101 PHE A O 1
ATOM 835 N N . TYR A 1 102 ? -18.469 3.117 -10.034 1.00 87.88 102 TYR A N 1
ATOM 836 C CA . TYR A 1 102 ? -19.117 1.901 -10.497 1.00 87.88 102 TYR A CA 1
ATOM 837 C C . TYR A 1 102 ? -18.071 0.860 -10.906 1.00 87.88 102 TYR A C 1
ATOM 839 O O . TYR A 1 102 ? -17.300 1.055 -11.845 1.00 87.88 102 TYR A O 1
ATOM 847 N N . ASP A 1 103 ? -18.056 -0.267 -10.201 1.00 83.88 103 ASP A N 1
ATOM 848 C CA . ASP A 1 103 ? -17.222 -1.419 -10.522 1.00 83.88 103 ASP A CA 1
ATOM 849 C C . ASP A 1 103 ? -17.913 -2.229 -11.624 1.00 83.88 103 ASP A C 1
ATOM 851 O O . ASP A 1 103 ? -18.822 -3.025 -11.371 1.00 83.88 103 ASP A O 1
ATOM 855 N N . TRP A 1 104 ? -17.483 -2.007 -12.867 1.00 79.88 104 TRP A N 1
ATOM 856 C CA . TRP A 1 104 ? -18.023 -2.671 -14.056 1.00 79.88 104 TRP A CA 1
ATOM 857 C C . TRP A 1 104 ? -17.770 -4.181 -14.073 1.00 79.88 104 TRP A C 1
ATOM 859 O O . TRP A 1 104 ? -18.555 -4.932 -14.652 1.00 79.88 104 TRP A O 1
ATOM 869 N N . THR A 1 105 ? -16.709 -4.652 -13.417 1.00 77.12 105 THR A N 1
ATOM 870 C CA . THR A 1 105 ? -16.386 -6.083 -13.339 1.00 77.12 105 THR A CA 1
ATOM 871 C C . THR A 1 105 ? -17.361 -6.807 -12.415 1.00 77.12 105 THR A C 1
ATOM 873 O O . THR A 1 105 ? -17.755 -7.945 -12.677 1.00 77.12 105 THR A O 1
ATOM 876 N N . LYS A 1 106 ? -17.778 -6.151 -11.327 1.00 80.31 106 LYS A N 1
ATOM 877 C CA . LYS A 1 106 ? -18.732 -6.695 -10.350 1.00 80.31 106 LYS A CA 1
ATOM 878 C C . LYS A 1 106 ? -20.163 -6.193 -10.534 1.00 80.31 106 LYS A C 1
ATOM 880 O O . LYS A 1 106 ? -21.028 -6.649 -9.789 1.00 80.31 106 LYS A O 1
ATOM 885 N N . GLN A 1 107 ? -20.400 -5.299 -11.496 1.00 83.88 107 GLN A N 1
ATOM 886 C CA . GLN A 1 107 ? -21.693 -4.670 -11.780 1.00 83.88 107 GLN A CA 1
ATOM 887 C C . GLN A 1 107 ? -22.339 -4.083 -10.519 1.00 83.88 107 GLN A C 1
ATOM 889 O O . GLN A 1 107 ? -23.469 -4.418 -10.165 1.00 83.88 107 GLN A O 1
ATOM 894 N N . LYS A 1 108 ? -21.580 -3.262 -9.783 1.00 86.19 108 LYS A N 1
ATOM 895 C CA . LYS A 1 108 ? -22.071 -2.650 -8.546 1.00 86.19 108 LYS A CA 1
ATOM 896 C C . LYS A 1 108 ? -21.417 -1.313 -8.241 1.00 86.19 108 LYS A C 1
ATOM 898 O O . LYS A 1 108 ? -20.238 -1.102 -8.517 1.00 86.19 108 LYS A O 1
ATOM 903 N N . GLU A 1 109 ? -22.174 -0.456 -7.574 1.00 88.81 109 GLU A N 1
ATOM 904 C CA . GLU A 1 109 ? -21.659 0.782 -7.010 1.00 88.81 109 GLU A CA 1
ATOM 905 C C . GLU A 1 109 ? -20.771 0.495 -5.790 1.00 88.81 109 GLU A C 1
ATOM 907 O O . GLU A 1 109 ? -21.064 -0.359 -4.944 1.00 88.81 109 GLU A O 1
ATOM 912 N N . ARG A 1 110 ? -19.645 1.197 -5.721 1.00 89.19 110 ARG A N 1
ATOM 913 C CA . ARG A 1 110 ? -18.697 1.181 -4.613 1.00 89.19 110 ARG A CA 1
ATOM 914 C C . ARG A 1 110 ? -18.730 2.549 -3.954 1.00 89.19 110 ARG A C 1
ATOM 916 O O . ARG A 1 110 ? -18.622 3.563 -4.636 1.00 89.19 110 ARG A O 1
ATOM 923 N N . ARG A 1 111 ? -18.819 2.565 -2.625 1.00 92.06 111 ARG A N 1
ATOM 924 C CA . ARG A 1 111 ? -18.534 3.773 -1.845 1.00 92.06 111 ARG A CA 1
ATOM 925 C C . ARG A 1 111 ? -17.044 4.107 -1.940 1.00 92.06 111 ARG A C 1
ATOM 927 O O . ARG A 1 111 ? -16.235 3.224 -2.244 1.00 92.06 111 ARG A O 1
ATOM 934 N N . SER A 1 112 ? -16.704 5.361 -1.658 1.00 95.62 112 SER A N 1
ATOM 935 C CA . SER A 1 112 ? -15.311 5.756 -1.462 1.00 95.62 112 SER A CA 1
ATOM 936 C C . SER A 1 112 ? -14.718 4.969 -0.286 1.00 95.62 112 SER A C 1
ATOM 938 O O . SER A 1 112 ? -15.433 4.585 0.650 1.00 95.62 112 SER A O 1
ATOM 940 N N . LEU A 1 113 ? -13.413 4.689 -0.313 1.00 96.81 113 LEU A N 1
ATOM 941 C CA . LEU A 1 113 ? -12.791 4.021 0.837 1.00 96.81 113 LEU A CA 1
ATOM 942 C C . LEU A 1 113 ? -12.741 4.933 2.068 1.00 96.81 113 LEU A C 1
ATOM 944 O O . LEU A 1 113 ? -12.778 4.411 3.181 1.00 96.81 113 LEU A O 1
ATOM 948 N N . ALA A 1 114 ? -12.712 6.257 1.887 1.00 97.25 114 ALA A N 1
ATOM 949 C CA . ALA A 1 114 ? -12.859 7.216 2.975 1.00 97.25 114 ALA A CA 1
ATOM 950 C C . ALA A 1 114 ? -14.199 7.022 3.707 1.00 97.25 114 ALA A C 1
ATOM 952 O O . ALA A 1 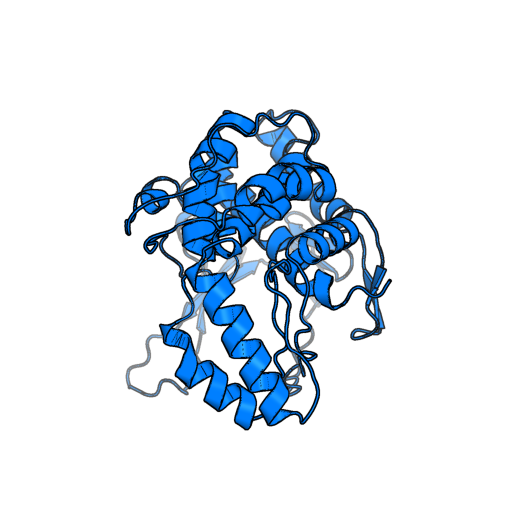114 ? -14.213 6.911 4.933 1.00 97.25 114 ALA A O 1
ATOM 953 N N . ASP A 1 115 ? -15.310 6.862 2.977 1.00 95.12 115 ASP A N 1
ATOM 954 C CA . ASP A 1 115 ? -16.627 6.594 3.571 1.00 95.12 115 ASP A CA 1
ATOM 955 C C . ASP A 1 115 ? -16.691 5.218 4.247 1.00 95.12 115 ASP A C 1
ATOM 957 O O . ASP A 1 115 ? -17.268 5.083 5.329 1.00 95.12 115 ASP A O 1
ATOM 961 N N . GLU A 1 116 ? -16.090 4.188 3.632 1.00 93.25 116 GLU A N 1
ATOM 962 C CA . GLU A 1 116 ? -15.980 2.852 4.239 1.00 93.25 116 GLU A CA 1
ATOM 963 C C . GLU A 1 116 ? -15.176 2.897 5.559 1.00 93.25 116 GLU A C 1
ATOM 965 O O . GLU A 1 116 ? -15.507 2.187 6.512 1.00 93.25 116 GLU A O 1
ATOM 970 N N . LEU A 1 117 ? -14.141 3.742 5.635 1.00 95.62 117 LEU A N 1
ATOM 971 C CA . LEU A 1 117 ? -13.275 3.922 6.802 1.00 95.62 117 LEU A CA 1
ATOM 972 C C . LEU A 1 117 ? -13.920 4.779 7.901 1.00 95.62 117 LEU A C 1
ATOM 974 O O . LEU A 1 117 ? -13.677 4.539 9.086 1.00 95.62 117 LEU A O 1
ATOM 978 N N . ALA A 1 118 ? -14.734 5.766 7.527 1.00 94.25 118 ALA A N 1
ATOM 979 C CA . ALA A 1 118 ? -15.098 6.905 8.364 1.00 94.25 118 ALA A CA 1
ATOM 980 C C . ALA A 1 118 ? -15.655 6.533 9.749 1.00 94.25 118 ALA A C 1
ATOM 982 O O . ALA A 1 118 ? -15.308 7.159 10.750 1.00 94.25 118 ALA A O 1
ATOM 983 N N . PHE A 1 119 ? -16.511 5.509 9.835 1.00 93.50 119 PHE A N 1
ATOM 984 C CA . PHE A 1 119 ? -17.085 5.081 11.115 1.00 93.50 119 PHE A CA 1
ATOM 985 C C . PHE A 1 119 ? -16.026 4.489 12.057 1.00 93.50 119 PHE A C 1
ATOM 987 O O . PHE A 1 119 ? -15.902 4.929 13.200 1.00 93.50 119 PHE A O 1
ATOM 994 N N . ALA A 1 120 ? -15.251 3.513 11.575 1.00 94.31 120 ALA A N 1
ATOM 995 C CA . ALA A 1 120 ? -14.224 2.852 12.377 1.00 94.31 120 ALA A CA 1
ATOM 996 C C . ALA A 1 120 ? -13.064 3.804 12.704 1.00 94.31 120 ALA A C 1
ATOM 998 O O . ALA A 1 120 ? -12.574 3.804 13.832 1.00 94.31 120 ALA A O 1
ATOM 999 N N . GLY A 1 121 ? -12.677 4.652 11.745 1.00 96.38 121 GLY A N 1
ATOM 1000 C CA . GLY A 1 121 ? -11.644 5.669 11.916 1.00 96.38 121 GLY A CA 1
ATOM 1001 C C . GLY A 1 121 ? -11.983 6.647 13.039 1.00 96.38 121 GLY A C 1
ATOM 1002 O O . GLY A 1 121 ? -11.214 6.757 13.988 1.00 96.38 121 GLY A O 1
ATOM 1003 N N . ARG A 1 122 ? -13.176 7.263 13.011 1.00 97.12 122 ARG A N 1
ATOM 1004 C CA . ARG A 1 122 ? -13.619 8.178 14.081 1.00 97.12 122 ARG A CA 1
ATOM 1005 C C . ARG A 1 122 ? -13.691 7.504 15.450 1.00 97.12 122 ARG A C 1
ATOM 1007 O O . ARG A 1 122 ? -13.346 8.119 16.454 1.00 97.12 122 ARG A O 1
ATOM 1014 N N . GLY A 1 123 ? -14.136 6.247 15.498 1.00 96.00 123 GLY A N 1
ATOM 1015 C CA . GLY A 1 123 ? -14.177 5.480 16.744 1.00 96.00 123 GLY A CA 1
ATOM 1016 C C . GLY A 1 123 ? -12.786 5.268 17.348 1.00 96.00 123 GLY A C 1
ATOM 1017 O O . GLY A 1 123 ? -12.616 5.407 18.559 1.00 96.00 123 GLY A O 1
ATOM 1018 N N . LEU A 1 124 ? -11.783 4.975 16.512 1.00 96.06 124 LEU A N 1
ATOM 1019 C CA . LEU A 1 124 ? -10.391 4.852 16.951 1.00 96.06 124 LEU A CA 1
ATOM 1020 C C . LEU A 1 124 ? -9.799 6.198 17.372 1.00 96.06 124 LEU A C 1
ATOM 1022 O O . LEU A 1 124 ? -9.174 6.260 18.427 1.00 96.06 124 LEU A O 1
ATOM 1026 N N . GLU A 1 125 ? -10.039 7.263 16.605 1.00 97.62 125 GLU A N 1
ATOM 1027 C CA . GLU A 1 125 ? -9.589 8.619 16.945 1.00 97.62 125 GLU A CA 1
ATOM 1028 C C . GLU A 1 125 ? -10.125 9.049 18.312 1.00 97.62 125 GLU A C 1
ATOM 1030 O O . GLU A 1 125 ? -9.352 9.439 19.184 1.00 97.62 125 GLU A O 1
ATOM 1035 N N . GLN A 1 126 ? -11.428 8.877 18.548 1.00 97.00 126 GLN A N 1
ATOM 1036 C CA . GLN A 1 126 ? -12.048 9.198 19.831 1.00 97.00 126 GLN A CA 1
ATOM 1037 C C . GLN A 1 126 ? -11.483 8.348 20.973 1.00 97.00 126 GLN A C 1
ATOM 1039 O O . GLN A 1 126 ? -11.189 8.877 22.044 1.00 97.00 126 GLN A O 1
ATOM 1044 N N . ARG A 1 127 ? -11.330 7.035 20.760 1.00 94.44 127 ARG A N 1
ATOM 1045 C CA . ARG A 1 127 ? -10.804 6.116 21.778 1.00 94.44 127 ARG A CA 1
ATOM 1046 C C . ARG A 1 127 ? -9.368 6.459 22.175 1.00 94.44 127 ARG A C 1
ATOM 1048 O O . ARG A 1 127 ? -9.035 6.342 23.350 1.00 94.44 127 ARG A O 1
ATOM 1055 N N . CYS A 1 128 ? -8.537 6.852 21.213 1.00 94.31 128 CYS A N 1
ATOM 1056 C CA . CYS A 1 128 ? -7.117 7.127 21.436 1.00 94.31 128 CYS A CA 1
ATOM 1057 C C . CYS A 1 128 ? -6.835 8.607 21.744 1.00 94.31 128 CYS A C 1
ATOM 1059 O O . CYS A 1 128 ? -5.694 8.961 22.024 1.00 94.31 128 CYS A O 1
ATOM 1061 N N . GLY A 1 129 ? -7.853 9.474 21.704 1.00 95.88 129 GLY A N 1
ATOM 1062 C CA . GLY A 1 129 ? -7.692 10.915 21.901 1.00 95.88 129 GLY A CA 1
ATOM 1063 C C . GLY A 1 129 ? -6.948 11.611 20.757 1.00 95.88 129 GLY A C 1
ATOM 1064 O O . GLY A 1 129 ? -6.373 12.679 20.967 1.00 95.88 129 GLY A O 1
ATOM 1065 N N . TRP A 1 130 ? -6.934 11.022 19.559 1.00 96.69 130 TRP A N 1
ATOM 1066 C CA . TRP A 1 130 ? -6.306 11.634 18.392 1.00 96.69 130 TRP A CA 1
ATOM 1067 C C . TRP A 1 130 ? -7.187 12.741 17.800 1.00 96.69 130 TRP A C 1
ATOM 1069 O O . TRP A 1 130 ? -8.418 12.645 17.851 1.00 96.69 130 TRP A O 1
ATOM 1079 N N . PRO A 1 131 ? -6.585 13.777 17.187 1.00 96.25 131 PRO A N 1
ATOM 1080 C CA . PRO A 1 131 ? -7.330 14.760 16.411 1.00 96.25 131 PRO A CA 1
ATOM 1081 C C . PRO A 1 131 ? -8.188 14.104 15.323 1.00 96.25 131 PRO A C 1
ATOM 1083 O O . PRO A 1 131 ? -7.786 13.112 14.707 1.00 96.25 131 PRO A O 1
ATOM 1086 N N . SER A 1 132 ? -9.347 14.699 15.045 1.00 96.69 132 SER A N 1
ATOM 1087 C CA . SER A 1 132 ? -10.216 14.275 13.944 1.00 96.69 132 SER A CA 1
ATOM 1088 C C . SER A 1 132 ? -9.459 14.318 12.615 1.00 96.69 132 SER A C 1
ATOM 1090 O O . SER A 1 132 ? -8.825 15.326 12.304 1.00 96.69 132 SER A O 1
ATOM 1092 N N . GLY A 1 133 ? -9.558 13.254 11.815 1.00 95.69 133 GLY A N 1
ATOM 1093 C CA . GLY A 1 133 ? -8.897 13.157 10.506 1.00 95.69 133 GLY A CA 1
ATOM 1094 C C . GLY A 1 133 ? -7.472 12.592 10.549 1.00 95.69 133 GLY A C 1
ATOM 1095 O O . GLY A 1 133 ? -6.845 12.430 9.503 1.00 95.69 133 GLY A O 1
ATOM 1096 N N . THR A 1 134 ? -6.961 12.233 11.728 1.00 97.12 134 THR A N 1
ATOM 1097 C CA . THR A 1 134 ? -5.693 11.503 11.886 1.00 97.12 134 THR A CA 1
ATOM 1098 C C . THR A 1 134 ? -5.655 10.224 11.044 1.00 97.12 134 THR A C 1
ATOM 1100 O O . THR A 1 134 ? -4.651 9.948 10.388 1.00 97.12 134 THR A O 1
ATOM 1103 N N . MET A 1 135 ? -6.748 9.457 11.011 1.00 97.88 135 MET A N 1
ATOM 1104 C CA . MET A 1 135 ? -6.830 8.207 10.250 1.00 97.88 135 MET A CA 1
ATOM 1105 C C . MET A 1 135 ? -6.859 8.444 8.738 1.00 97.88 135 MET A C 1
ATOM 1107 O O . MET A 1 135 ? -6.271 7.661 7.991 1.00 97.88 135 MET A O 1
ATOM 1111 N N . ASP A 1 136 ? -7.497 9.527 8.291 1.00 97.62 136 ASP A N 1
ATOM 1112 C CA . ASP A 1 136 ? -7.491 9.945 6.885 1.00 97.62 136 ASP A CA 1
ATOM 1113 C C . ASP A 1 136 ? -6.071 10.308 6.435 1.00 97.62 136 ASP A C 1
ATOM 1115 O O . ASP A 1 136 ? -5.550 9.733 5.476 1.00 97.62 136 ASP A O 1
ATOM 1119 N N . ARG A 1 137 ? -5.392 11.165 7.211 1.00 97.06 137 ARG A N 1
ATOM 1120 C CA . ARG A 1 137 ? -3.986 11.524 6.984 1.00 97.06 137 ARG A CA 1
ATOM 1121 C C . ARG A 1 137 ? -3.085 10.292 6.955 1.00 97.06 137 ARG A C 1
ATOM 1123 O O . ARG A 1 137 ? -2.255 10.173 6.058 1.00 97.06 137 ARG A O 1
ATOM 1130 N N . LEU A 1 138 ? -3.275 9.351 7.884 1.00 97.81 138 LEU A N 1
ATOM 1131 C CA . LEU A 1 138 ? -2.517 8.097 7.930 1.00 97.81 138 LEU A CA 1
ATOM 1132 C C . LEU A 1 138 ? -2.680 7.277 6.652 1.00 97.81 138 LEU A C 1
ATOM 1134 O O . LEU A 1 138 ? -1.684 6.815 6.094 1.00 97.81 138 LEU A O 1
ATOM 1138 N N . VAL A 1 139 ? -3.914 7.120 6.166 1.00 98.38 139 VAL A N 1
ATOM 1139 C CA . VAL A 1 139 ? -4.181 6.384 4.926 1.00 98.38 139 VAL A CA 1
ATOM 1140 C C . VAL A 1 139 ? -3.541 7.070 3.720 1.00 98.38 139 VAL A C 1
ATOM 1142 O O . VAL A 1 139 ? -2.880 6.405 2.923 1.00 98.38 139 VAL A O 1
ATOM 1145 N N . ARG A 1 140 ? -3.659 8.393 3.599 1.00 98.25 140 ARG A N 1
ATOM 1146 C CA . ARG A 1 140 ? -3.018 9.147 2.510 1.00 98.25 140 ARG A CA 1
ATOM 1147 C C . ARG A 1 140 ? -1.497 9.006 2.539 1.00 98.25 140 ARG A C 1
ATOM 1149 O O . ARG A 1 140 ? -0.878 8.757 1.505 1.00 98.25 140 ARG A O 1
ATOM 1156 N N . SER A 1 141 ? -0.893 9.077 3.726 1.00 97.56 141 SER A N 1
ATOM 1157 C CA . SER A 1 141 ? 0.549 8.893 3.898 1.00 97.56 141 SER A CA 1
ATOM 1158 C C . SER A 1 141 ? 1.019 7.497 3.490 1.00 97.56 141 SER A C 1
ATOM 1160 O O . SER A 1 141 ? 2.041 7.381 2.813 1.00 97.56 141 SER A O 1
ATOM 1162 N N . ILE A 1 142 ? 0.287 6.432 3.847 1.00 98.12 142 ILE A N 1
ATOM 1163 C CA . ILE A 1 142 ? 0.663 5.079 3.408 1.00 98.12 142 ILE A CA 1
ATOM 1164 C C . ILE A 1 142 ? 0.415 4.871 1.916 1.00 98.12 142 ILE A C 1
ATOM 1166 O O . ILE A 1 142 ? 1.225 4.197 1.294 1.00 98.12 142 ILE A O 1
ATOM 1170 N N . ILE A 1 143 ? -0.626 5.470 1.322 1.00 98.44 143 ILE A N 1
ATOM 1171 C CA . ILE A 1 143 ? -0.833 5.437 -0.133 1.00 98.44 143 ILE A CA 1
ATOM 1172 C C . ILE A 1 143 ? 0.409 6.011 -0.823 1.00 98.44 143 ILE A C 1
ATOM 1174 O O . ILE A 1 143 ? 1.035 5.302 -1.606 1.00 98.44 143 ILE A O 1
ATOM 1178 N N . ALA A 1 144 ? 0.842 7.220 -0.452 1.00 97.19 144 ALA A N 1
ATOM 1179 C CA . ALA A 1 144 ? 2.019 7.865 -1.043 1.00 97.19 144 ALA A CA 1
ATOM 1180 C C . ALA A 1 144 ? 3.317 7.051 -0.894 1.00 97.19 144 ALA A C 1
ATOM 1182 O O . ALA A 1 144 ? 4.189 7.107 -1.761 1.00 97.19 144 ALA A O 1
ATOM 1183 N N . ALA A 1 145 ? 3.468 6.325 0.219 1.00 97.00 145 ALA A N 1
ATOM 1184 C CA . ALA A 1 145 ? 4.738 5.720 0.607 1.00 97.00 145 ALA A CA 1
ATOM 1185 C C . ALA A 1 145 ? 4.854 4.209 0.343 1.00 97.00 145 ALA A C 1
ATOM 1187 O O . ALA A 1 145 ? 5.968 3.679 0.376 1.00 97.00 145 ALA A O 1
ATOM 1188 N N . HIS A 1 146 ? 3.747 3.489 0.116 1.00 98.06 146 HIS A N 1
ATOM 1189 C CA . HIS A 1 146 ? 3.768 2.020 0.132 1.00 98.06 146 HIS A CA 1
ATOM 1190 C C . HIS A 1 146 ? 4.661 1.388 -0.943 1.00 98.06 146 HIS A C 1
ATOM 1192 O O . HIS A 1 146 ? 5.170 0.283 -0.748 1.00 98.06 146 HIS A O 1
ATOM 1198 N N . ASP A 1 147 ? 4.899 2.121 -2.028 1.00 97.75 147 ASP A N 1
ATOM 1199 C CA . ASP A 1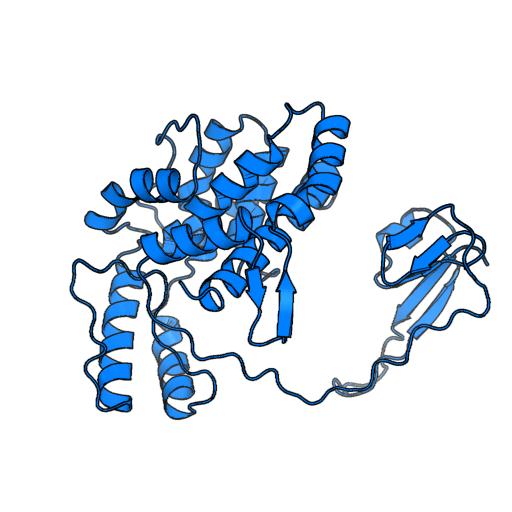 147 ? 5.634 1.682 -3.208 1.00 97.75 147 ASP A CA 1
ATOM 1200 C C . ASP A 1 147 ? 6.927 2.472 -3.461 1.00 97.75 147 ASP A C 1
ATOM 1202 O O . ASP A 1 147 ? 7.495 2.408 -4.548 1.00 97.75 147 ASP A O 1
ATOM 1206 N N . LEU A 1 148 ? 7.475 3.172 -2.461 1.00 97.12 148 LEU A N 1
ATOM 1207 C CA . LEU A 1 148 ? 8.776 3.846 -2.612 1.00 97.12 148 LEU A CA 1
ATOM 1208 C C . LEU A 1 148 ? 9.925 2.895 -2.968 1.00 97.12 148 LEU A C 1
ATOM 1210 O O . LEU A 1 148 ? 10.837 3.284 -3.690 1.00 97.12 148 LEU A O 1
ATOM 1214 N N . GLY A 1 149 ? 9.867 1.635 -2.537 1.00 97.25 149 GLY A N 1
ATOM 1215 C CA . GLY A 1 149 ? 10.787 0.580 -2.958 1.00 97.25 149 GLY A CA 1
ATOM 1216 C C . GLY A 1 149 ? 10.756 0.333 -4.470 1.00 97.25 149 GLY A C 1
ATOM 1217 O O . GLY A 1 149 ? 11.712 -0.202 -5.026 1.00 97.25 149 GLY A O 1
ATOM 1218 N N . LYS A 1 150 ? 9.695 0.764 -5.171 1.00 97.56 150 LYS A N 1
ATOM 1219 C CA . LYS A 1 150 ? 9.638 0.746 -6.635 1.00 97.56 150 LYS A CA 1
ATOM 1220 C C . LYS A 1 150 ? 10.553 1.757 -7.297 1.00 97.56 150 LYS A C 1
ATOM 1222 O O . LYS A 1 150 ? 10.972 1.527 -8.423 1.00 97.56 150 LYS A O 1
ATOM 1227 N N . LEU A 1 151 ? 10.975 2.792 -6.582 1.00 96.62 151 LEU A N 1
ATOM 1228 C CA . LEU A 1 151 ? 11.971 3.741 -7.071 1.00 96.62 151 LEU A CA 1
ATOM 1229 C C . LEU A 1 151 ? 13.394 3.168 -7.081 1.00 96.62 151 LEU A C 1
ATOM 1231 O O . LEU A 1 151 ? 14.309 3.854 -7.520 1.00 96.62 151 LEU A O 1
ATOM 1235 N N . ASP A 1 152 ? 13.611 1.939 -6.607 1.00 97.31 152 ASP A N 1
ATOM 1236 C CA . ASP A 1 152 ? 14.920 1.296 -6.654 1.00 97.31 152 ASP A CA 1
ATOM 1237 C C . ASP A 1 152 ? 15.407 1.084 -8.095 1.00 97.31 152 ASP A C 1
ATOM 1239 O O . ASP A 1 152 ? 14.678 0.553 -8.937 1.00 97.31 152 ASP A O 1
ATOM 1243 N N . VAL A 1 153 ? 16.676 1.396 -8.364 1.00 96.38 153 VAL A N 1
ATOM 1244 C CA . VAL A 1 153 ? 17.293 1.210 -9.691 1.00 96.38 153 VAL A CA 1
ATOM 1245 C C . VAL A 1 153 ? 17.219 -0.237 -10.207 1.00 96.38 153 VAL A C 1
ATOM 1247 O O . VAL A 1 153 ? 17.131 -0.468 -11.413 1.00 96.38 153 VAL A O 1
ATOM 1250 N N . ARG A 1 154 ? 17.235 -1.245 -9.323 1.00 96.75 154 ARG A N 1
ATOM 1251 C CA . ARG A 1 154 ? 17.110 -2.665 -9.701 1.00 96.75 154 ARG A CA 1
ATOM 1252 C C . ARG A 1 154 ? 15.668 -3.019 -10.029 1.00 96.75 154 ARG A C 1
ATOM 1254 O O . ARG A 1 154 ? 15.458 -3.830 -10.932 1.00 96.75 154 ARG A O 1
ATOM 1261 N N . TRP A 1 155 ? 14.695 -2.425 -9.332 1.00 97.19 155 TRP A N 1
ATOM 1262 C CA . TRP A 1 155 ? 13.294 -2.550 -9.718 1.00 97.19 155 TRP A CA 1
ATOM 1263 C C . TRP A 1 155 ? 13.104 -1.875 -11.075 1.00 97.19 155 TRP A C 1
ATOM 1265 O O . TRP A 1 155 ? 12.849 -2.583 -12.037 1.00 97.19 155 TRP A O 1
ATOM 1275 N N . GLN A 1 156 ? 13.392 -0.588 -11.252 1.00 96.56 156 GLN A N 1
ATOM 1276 C CA . GLN A 1 156 ? 13.236 0.046 -12.571 1.00 96.56 156 GLN A CA 1
ATOM 1277 C C . GLN A 1 156 ? 13.955 -0.739 -13.692 1.00 96.56 156 GLN A C 1
ATOM 1279 O O . GLN A 1 156 ? 13.343 -1.091 -14.698 1.00 96.56 156 GLN A O 1
ATOM 1284 N N . GLY A 1 157 ? 15.177 -1.232 -13.459 1.00 96.06 157 GLY A N 1
ATOM 1285 C CA . GLY A 1 157 ? 15.843 -2.141 -14.399 1.00 96.06 157 GLY A CA 1
ATOM 1286 C C . GLY A 1 157 ? 15.099 -3.465 -14.679 1.00 96.06 157 GLY A C 1
ATOM 1287 O O . GLY A 1 157 ? 15.118 -3.950 -15.812 1.00 96.06 157 GLY A O 1
ATOM 1288 N N . TRP A 1 158 ? 14.456 -4.095 -13.685 1.00 97.19 158 TRP A N 1
ATOM 1289 C CA . TRP A 1 158 ? 13.568 -5.250 -13.906 1.00 97.19 158 TRP A CA 1
ATOM 1290 C C . TRP A 1 158 ? 12.323 -4.858 -14.717 1.00 97.19 158 TRP A C 1
ATOM 1292 O O . TRP A 1 158 ? 11.965 -5.612 -15.621 1.00 97.19 158 TRP A O 1
ATOM 1302 N N . ALA A 1 159 ? 11.717 -3.693 -14.458 1.00 97.12 159 ALA A N 1
ATOM 1303 C CA . ALA A 1 159 ? 10.525 -3.209 -15.161 1.00 97.12 159 ALA A CA 1
ATOM 1304 C C . ALA A 1 159 ? 10.758 -3.071 -16.665 1.00 97.12 159 ALA A C 1
ATOM 1306 O O . ALA A 1 159 ? 10.015 -3.648 -17.458 1.00 97.12 159 ALA A O 1
ATOM 1307 N N . HIS A 1 160 ? 11.833 -2.381 -17.047 1.00 96.81 160 HIS A N 1
ATOM 1308 C CA . HIS A 1 160 ? 12.194 -2.167 -18.447 1.00 96.81 160 HIS A CA 1
ATOM 1309 C C . HIS A 1 160 ? 12.436 -3.496 -19.171 1.00 96.81 160 HIS A C 1
ATOM 1311 O O . HIS A 1 160 ? 11.808 -3.778 -20.191 1.00 96.81 160 HIS A O 1
ATOM 1317 N N . ARG A 1 161 ? 13.255 -4.382 -18.585 1.00 97.06 161 ARG A N 1
ATOM 1318 C CA . ARG A 1 161 ? 13.521 -5.715 -19.158 1.00 97.06 161 ARG A CA 1
ATOM 1319 C C . ARG A 1 161 ? 12.264 -6.569 -19.281 1.00 97.06 161 ARG A C 1
ATOM 1321 O O . ARG A 1 161 ? 12.143 -7.366 -20.210 1.00 97.06 161 ARG A O 1
ATOM 1328 N N . TRP A 1 162 ? 11.354 -6.461 -18.318 1.00 97.56 162 TRP A N 1
ATOM 1329 C CA . TRP A 1 162 ? 10.089 -7.177 -18.367 1.00 97.56 162 TRP A CA 1
ATOM 1330 C C . TRP A 1 162 ? 9.212 -6.662 -19.514 1.00 97.56 162 TRP A C 1
ATOM 1332 O O . TRP A 1 162 ? 8.745 -7.467 -20.317 1.00 97.56 162 TRP A O 1
ATOM 1342 N N . GLN A 1 163 ? 9.073 -5.344 -19.659 1.00 97.31 163 GLN A N 1
ATOM 1343 C CA . GLN A 1 163 ? 8.298 -4.726 -20.737 1.00 97.31 163 GLN A CA 1
ATOM 1344 C C . GLN A 1 163 ? 8.862 -5.031 -22.128 1.00 97.31 163 GLN A C 1
ATOM 1346 O O . GLN A 1 163 ? 8.096 -5.360 -23.031 1.00 97.31 163 GLN A O 1
ATOM 1351 N N . GLU A 1 164 ? 10.185 -5.037 -22.308 1.00 96.81 164 GLU A N 1
ATOM 1352 C CA . GLU A 1 164 ? 10.817 -5.510 -23.551 1.00 96.81 164 GLU A CA 1
ATOM 1353 C C . GLU A 1 164 ? 10.449 -6.966 -23.866 1.00 96.81 164 GLU A C 1
ATOM 1355 O O . GLU A 1 164 ? 10.248 -7.344 -25.024 1.00 96.81 164 GLU A O 1
ATOM 1360 N N . LYS A 1 165 ? 10.370 -7.814 -22.835 1.00 96.69 165 LYS A N 1
ATOM 1361 C CA . LYS A 1 165 ? 10.026 -9.224 -23.003 1.00 96.69 165 LYS A CA 1
ATOM 1362 C C . LYS A 1 165 ? 8.551 -9.409 -23.339 1.00 96.69 165 LYS A C 1
ATOM 1364 O O . LYS A 1 165 ? 8.246 -10.203 -24.225 1.00 96.69 165 LYS A O 1
ATOM 1369 N N . VAL A 1 166 ? 7.658 -8.672 -22.678 1.00 96.06 166 VAL A N 1
ATOM 1370 C CA . VAL A 1 166 ? 6.227 -8.644 -23.010 1.00 96.06 166 VAL A CA 1
ATOM 1371 C C . VAL A 1 166 ? 6.020 -8.136 -24.434 1.00 96.06 166 VAL A C 1
ATOM 1373 O O . VAL A 1 166 ? 5.302 -8.787 -25.186 1.00 96.06 166 VAL A O 1
ATOM 1376 N N . SER A 1 167 ? 6.732 -7.078 -24.837 1.00 96.00 167 SER A N 1
ATOM 1377 C CA . SER A 1 167 ? 6.684 -6.529 -26.201 1.00 96.00 167 SER A CA 1
ATOM 1378 C C . SER A 1 167 ? 6.961 -7.608 -27.252 1.00 96.00 167 SER A C 1
ATOM 1380 O O . SER A 1 167 ? 6.193 -7.803 -28.187 1.00 96.00 167 SER A O 1
ATOM 1382 N N . LYS A 1 168 ? 8.022 -8.402 -27.044 1.00 96.25 168 LYS A N 1
ATOM 1383 C CA . LYS A 1 168 ? 8.382 -9.522 -27.932 1.00 96.25 168 LYS A CA 1
ATOM 1384 C C . LYS A 1 168 ? 7.370 -10.670 -27.906 1.00 96.25 168 LYS A C 1
ATOM 1386 O O . LYS A 1 168 ? 7.155 -11.302 -28.931 1.00 96.25 168 LYS A O 1
ATOM 1391 N N . MET A 1 169 ? 6.793 -10.987 -26.745 1.00 95.75 169 MET A N 1
ATOM 1392 C CA . MET A 1 169 ? 5.811 -12.076 -26.619 1.00 95.75 169 MET A CA 1
ATOM 1393 C C . MET A 1 169 ? 4.458 -11.724 -27.242 1.00 95.75 169 MET A C 1
ATOM 1395 O O . MET A 1 169 ? 3.750 -12.629 -27.676 1.00 95.75 169 MET A O 1
ATOM 1399 N N . ARG A 1 170 ? 4.096 -10.436 -27.254 1.00 94.81 170 ARG A N 1
ATOM 1400 C CA . ARG A 1 170 ? 2.817 -9.938 -27.775 1.00 94.81 170 ARG A CA 1
ATOM 1401 C C . ARG A 1 170 ? 2.900 -9.352 -29.186 1.00 94.81 170 ARG A C 1
ATOM 1403 O O . ARG A 1 170 ? 1.853 -9.066 -29.748 1.00 94.81 170 ARG A O 1
ATOM 1410 N N . ASP A 1 171 ? 4.105 -9.218 -29.742 1.00 95.12 171 ASP A N 1
ATOM 1411 C CA . ASP A 1 171 ? 4.361 -8.581 -31.044 1.00 95.12 171 ASP A CA 1
ATOM 1412 C C . ASP A 1 171 ? 3.798 -7.145 -31.120 1.00 95.12 171 ASP A C 1
ATOM 1414 O O . ASP A 1 171 ? 3.197 -6.720 -32.101 1.00 95.12 171 ASP A O 1
ATOM 1418 N N . GLU A 1 172 ? 3.973 -6.396 -30.029 1.00 94.94 172 GLU A N 1
ATOM 1419 C CA . GLU A 1 172 ? 3.498 -5.021 -29.852 1.00 94.94 172 GLU A CA 1
ATOM 1420 C C . GLU A 1 172 ? 4.586 -4.209 -29.138 1.00 94.94 172 GLU A C 1
ATOM 1422 O O . GLU A 1 172 ? 5.247 -4.725 -28.236 1.00 94.94 172 GLU A O 1
ATOM 1427 N N . ASP A 1 173 ? 4.785 -2.938 -29.500 1.00 94.69 173 ASP A N 1
ATOM 1428 C CA . ASP A 1 173 ? 5.716 -2.079 -28.762 1.00 94.69 173 ASP A CA 1
ATOM 1429 C C . ASP A 1 173 ? 5.118 -1.671 -27.406 1.00 94.69 173 ASP A C 1
ATOM 1431 O O . ASP A 1 173 ? 4.296 -0.761 -27.282 1.00 94.69 173 ASP A O 1
ATOM 1435 N N . MET A 1 174 ? 5.538 -2.386 -26.365 1.00 94.44 174 MET A N 1
ATOM 1436 C CA . MET A 1 174 ? 5.165 -2.145 -24.974 1.00 94.44 174 MET A CA 1
ATOM 1437 C C . MET A 1 174 ? 6.346 -1.630 -24.147 1.00 94.44 174 MET A C 1
ATOM 1439 O O . MET A 1 174 ? 6.275 -1.632 -22.912 1.00 94.44 174 MET A O 1
ATOM 1443 N N . THR A 1 175 ? 7.430 -1.210 -24.806 1.00 95.00 175 THR A N 1
ATOM 1444 C CA . THR A 1 175 ? 8.610 -0.671 -24.134 1.00 95.00 175 THR A CA 1
ATOM 1445 C C . THR A 1 175 ? 8.274 0.624 -23.394 1.00 95.00 175 THR A C 1
ATOM 1447 O O . THR A 1 175 ? 7.304 1.323 -23.697 1.00 95.00 175 THR A O 1
ATOM 1450 N N . ILE A 1 176 ? 9.050 0.911 -22.351 1.00 95.31 176 ILE A N 1
ATOM 1451 C CA . ILE A 1 176 ? 8.905 2.118 -21.537 1.00 95.31 176 ILE A CA 1
ATOM 1452 C C . ILE A 1 176 ? 10.197 2.943 -21.648 1.00 95.31 176 ILE A C 1
ATOM 1454 O O . ILE A 1 176 ? 11.281 2.355 -21.610 1.00 95.31 176 ILE A O 1
ATOM 1458 N N . PRO A 1 177 ? 10.114 4.275 -21.834 1.00 94.00 177 PRO A N 1
ATOM 1459 C CA . PRO A 1 177 ? 11.295 5.136 -21.930 1.00 94.00 177 PRO A CA 1
ATOM 1460 C C . PRO A 1 177 ? 11.969 5.302 -20.563 1.00 94.00 177 PRO A C 1
ATOM 1462 O O . PRO A 1 177 ? 11.309 5.164 -19.542 1.00 94.00 177 PRO A O 1
ATOM 1465 N N . ASP A 1 178 ? 13.253 5.670 -20.519 1.00 89.38 178 ASP A N 1
ATOM 1466 C CA . ASP A 1 178 ? 14.024 5.819 -19.263 1.00 89.38 178 ASP A CA 1
ATOM 1467 C C . ASP A 1 178 ? 13.424 6.825 -18.264 1.00 89.38 178 ASP A C 1
ATOM 1469 O O . ASP A 1 178 ? 13.652 6.730 -17.062 1.00 89.38 178 ASP A O 1
ATOM 1473 N N . SER A 1 179 ? 12.634 7.791 -18.741 1.00 90.50 179 SER A N 1
ATOM 1474 C CA . SER A 1 179 ? 11.905 8.740 -17.890 1.00 90.50 179 SER A CA 1
ATOM 1475 C C . SER A 1 179 ? 10.653 8.148 -17.230 1.00 90.50 179 SER A C 1
ATOM 1477 O O . SER A 1 179 ? 10.041 8.795 -16.378 1.00 90.50 179 SER A O 1
ATOM 1479 N N . TYR A 1 180 ? 10.240 6.943 -17.622 1.00 94.50 180 TYR A N 1
ATOM 1480 C CA . TYR A 1 180 ? 9.056 6.269 -17.113 1.00 94.50 180 TYR A CA 1
ATOM 1481 C C . TYR A 1 180 ? 9.398 5.481 -15.848 1.00 94.50 180 TYR A C 1
ATOM 1483 O O . TYR A 1 180 ? 9.904 4.364 -15.902 1.00 94.50 180 TYR A O 1
ATOM 1491 N N . LEU A 1 181 ? 9.057 6.040 -14.689 1.00 96.00 181 LEU A N 1
ATOM 1492 C CA . LEU A 1 181 ? 9.192 5.338 -13.416 1.00 96.00 181 LEU A CA 1
ATOM 1493 C C . LEU A 1 181 ? 7.990 4.418 -13.196 1.00 96.00 181 LEU A C 1
ATOM 1495 O O . LEU A 1 181 ? 6.919 4.855 -12.764 1.00 96.00 181 LEU A O 1
ATOM 1499 N N . ALA A 1 182 ? 8.167 3.138 -13.513 1.00 96.50 182 ALA A N 1
ATOM 1500 C CA . ALA A 1 182 ? 7.108 2.143 -13.468 1.00 96.50 182 ALA A CA 1
ATOM 1501 C C . ALA A 1 182 ? 6.631 1.888 -12.029 1.00 96.50 182 ALA A C 1
ATOM 1503 O O . ALA A 1 182 ? 7.412 1.486 -11.165 1.00 96.50 182 ALA A O 1
ATOM 1504 N N . GLY A 1 183 ? 5.330 2.080 -11.796 1.00 94.75 183 GLY A N 1
ATOM 1505 C CA . GLY A 1 183 ? 4.625 1.573 -10.617 1.00 94.75 183 GLY A CA 1
ATOM 1506 C C . GLY A 1 183 ? 4.127 0.148 -10.862 1.00 94.75 183 GLY A C 1
ATOM 1507 O O . GLY A 1 183 ? 4.358 -0.751 -10.053 1.00 94.75 183 GLY A O 1
ATOM 1508 N N . HIS A 1 184 ? 3.533 -0.093 -12.030 1.00 95.06 184 HIS A N 1
ATOM 1509 C CA . HIS A 1 184 ? 3.178 -1.430 -12.498 1.00 95.06 184 HIS A CA 1
ATOM 1510 C C . HIS A 1 184 ? 3.663 -1.668 -13.923 1.00 95.06 184 HIS A C 1
ATOM 1512 O O . HIS A 1 184 ? 3.910 -0.739 -14.692 1.00 95.06 184 HIS A O 1
ATOM 1518 N N . THR A 1 185 ? 3.786 -2.946 -14.264 1.00 95.06 185 THR A N 1
ATOM 1519 C CA . THR A 1 185 ? 4.111 -3.429 -15.605 1.00 95.06 185 THR A CA 1
ATOM 1520 C C . THR A 1 185 ? 2.959 -4.248 -16.164 1.00 95.06 185 THR A C 1
ATOM 1522 O O . THR A 1 185 ? 2.170 -4.805 -15.399 1.00 95.06 185 THR A O 1
ATOM 1525 N N . ASP A 1 186 ? 2.895 -4.381 -17.486 1.00 95.38 186 ASP A N 1
ATOM 1526 C CA . ASP A 1 186 ? 1.887 -5.216 -18.126 1.00 95.38 186 ASP A CA 1
ATOM 1527 C C . ASP A 1 186 ? 2.110 -6.688 -17.757 1.00 95.38 186 ASP A C 1
ATOM 1529 O O . ASP A 1 186 ? 3.230 -7.190 -17.834 1.00 95.38 186 ASP A O 1
ATOM 1533 N N . TYR A 1 187 ? 1.067 -7.394 -17.327 1.00 93.44 187 TYR A N 1
ATOM 1534 C CA . TYR A 1 187 ? 1.162 -8.824 -17.021 1.00 93.44 187 TYR A CA 1
ATOM 1535 C C . TYR A 1 187 ? -0.197 -9.502 -17.143 1.00 93.44 187 TYR A C 1
ATOM 1537 O O . TYR A 1 187 ? -1.146 -9.152 -16.440 1.00 93.44 187 TYR A O 1
ATOM 1545 N N . ASP A 1 188 ? -0.276 -10.511 -18.004 1.00 92.00 188 ASP A N 1
ATOM 1546 C CA . ASP A 1 188 ? -1.439 -11.375 -18.139 1.00 92.00 188 ASP A CA 1
ATOM 1547 C C . ASP A 1 188 ? -1.242 -12.673 -17.341 1.00 92.00 188 ASP A C 1
ATOM 1549 O O . ASP A 1 188 ? -0.488 -13.581 -17.701 1.00 92.00 188 ASP A O 1
ATOM 1553 N N . GLY A 1 189 ? -1.971 -12.751 -16.227 1.00 87.25 189 GLY A N 1
ATOM 1554 C CA . GLY A 1 189 ? -2.006 -13.901 -15.337 1.00 87.25 189 GLY A CA 1
ATOM 1555 C C . GLY A 1 189 ? -2.759 -15.113 -15.884 1.00 87.25 189 GLY A C 1
ATOM 1556 O O . GLY A 1 189 ? -2.848 -16.100 -15.155 1.00 87.25 189 GLY A O 1
ATOM 1557 N N . ASP A 1 190 ? -3.260 -15.084 -17.118 1.00 88.62 190 ASP A N 1
ATOM 1558 C CA . ASP A 1 190 ? -3.813 -16.231 -17.838 1.00 88.62 190 ASP A CA 1
ATOM 1559 C C . ASP A 1 190 ? -2.913 -16.700 -18.992 1.00 88.62 190 ASP A C 1
ATOM 1561 O O . ASP A 1 190 ? -2.960 -17.880 -19.346 1.00 88.62 190 ASP A O 1
ATOM 1565 N N . ASN A 1 191 ? -1.978 -15.869 -19.459 1.00 91.25 191 ASN A N 1
ATOM 1566 C CA . ASN A 1 191 ? -0.980 -16.244 -20.461 1.00 91.25 191 ASN A CA 1
ATOM 1567 C C . ASN A 1 191 ? 0.147 -17.112 -19.854 1.00 91.25 191 ASN A C 1
ATOM 1569 O O . ASN A 1 191 ? 0.964 -16.657 -19.049 1.00 91.25 191 ASN A O 1
ATOM 1573 N N . GLU A 1 192 ? 0.226 -18.387 -20.251 1.00 93.81 192 GLU A N 1
ATOM 1574 C CA . GLU A 1 192 ? 1.233 -19.330 -19.735 1.00 93.81 192 GLU A CA 1
ATOM 1575 C C . GLU A 1 192 ? 2.681 -18.959 -20.106 1.00 93.81 192 GLU A C 1
ATOM 1577 O O . GLU A 1 192 ? 3.592 -19.199 -19.307 1.00 93.81 192 GLU A O 1
ATOM 1582 N N . ALA A 1 193 ? 2.910 -18.315 -21.256 1.00 93.88 193 ALA A N 1
ATOM 1583 C CA . ALA A 1 193 ? 4.241 -17.846 -21.641 1.00 93.88 193 ALA A CA 1
ATOM 1584 C C . ALA A 1 193 ? 4.710 -16.702 -20.726 1.00 93.88 193 ALA A C 1
ATOM 1586 O O . ALA A 1 193 ? 5.834 -16.734 -20.214 1.00 93.88 193 ALA A O 1
ATOM 1587 N N . GLU A 1 194 ? 3.824 -15.744 -20.435 1.00 95.00 194 GLU A N 1
ATOM 1588 C CA . GLU A 1 194 ? 4.108 -14.659 -19.490 1.00 95.00 194 GLU A CA 1
ATOM 1589 C C . GLU A 1 194 ? 4.320 -15.184 -18.068 1.00 95.00 194 GLU A C 1
ATOM 1591 O O . GLU A 1 194 ? 5.278 -14.785 -17.405 1.00 95.00 194 GLU A O 1
ATOM 1596 N N . LYS A 1 195 ? 3.510 -16.143 -17.601 1.00 94.00 195 LYS A N 1
ATOM 1597 C CA . LYS A 1 195 ? 3.728 -16.803 -16.299 1.00 94.00 195 LYS A CA 1
ATOM 1598 C C . LYS A 1 195 ? 5.108 -17.439 -16.202 1.00 94.00 195 LYS A C 1
ATOM 1600 O O . LYS A 1 195 ? 5.795 -17.257 -15.194 1.00 94.00 195 LYS A O 1
ATOM 1605 N N . ALA A 1 196 ? 5.504 -18.208 -17.216 1.00 95.00 196 ALA A N 1
ATOM 1606 C CA . ALA A 1 196 ? 6.797 -18.881 -17.243 1.00 95.00 196 ALA A CA 1
ATOM 1607 C C . ALA A 1 196 ? 7.949 -17.864 -17.247 1.00 95.00 196 ALA A C 1
ATOM 1609 O O . ALA A 1 196 ? 8.882 -17.980 -16.446 1.00 95.00 196 ALA A O 1
ATOM 1610 N N . ALA A 1 197 ? 7.851 -16.822 -18.077 1.00 94.81 197 ALA A N 1
ATOM 1611 C CA . ALA A 1 197 ? 8.839 -15.751 -18.143 1.00 94.81 197 ALA A CA 1
ATOM 1612 C C . ALA A 1 197 ? 8.951 -14.976 -16.817 1.00 94.81 197 ALA A C 1
ATOM 1614 O O . ALA A 1 197 ? 10.061 -14.749 -16.332 1.00 94.81 197 ALA A O 1
ATOM 1615 N N . ASN A 1 198 ? 7.821 -14.625 -16.197 1.00 94.06 198 ASN A N 1
ATOM 1616 C CA . ASN A 1 198 ? 7.777 -13.908 -14.924 1.00 94.06 198 ASN A CA 1
ATOM 1617 C C . ASN A 1 198 ? 8.409 -14.740 -13.796 1.00 94.06 198 ASN A C 1
ATOM 1619 O O . ASN A 1 198 ? 9.213 -14.235 -13.013 1.00 94.06 198 ASN A O 1
ATOM 1623 N N . ARG A 1 199 ? 8.134 -16.054 -13.751 1.00 93.94 199 ARG A N 1
ATOM 1624 C CA . ARG A 1 199 ? 8.790 -16.973 -12.802 1.00 93.94 199 ARG A CA 1
ATOM 1625 C C . ARG A 1 199 ? 10.304 -17.010 -12.993 1.00 93.94 199 ARG A C 1
ATOM 1627 O O . ARG A 1 199 ? 11.027 -16.945 -12.002 1.00 93.94 199 ARG A O 1
ATOM 1634 N N . ALA A 1 200 ? 10.778 -17.070 -14.237 1.00 95.00 200 ALA A N 1
ATOM 1635 C CA . ALA A 1 200 ? 12.207 -17.087 -14.541 1.00 95.00 200 ALA A CA 1
ATOM 1636 C C . ALA A 1 200 ? 12.913 -15.787 -14.116 1.00 95.00 200 ALA A C 1
ATOM 1638 O O . ALA A 1 200 ? 14.047 -15.829 -13.649 1.00 95.00 200 ALA A O 1
ATOM 1639 N N . MET A 1 201 ? 12.237 -14.638 -14.217 1.00 94.50 201 MET A N 1
ATOM 1640 C CA . MET A 1 201 ? 12.796 -13.325 -13.863 1.00 94.50 201 MET A CA 1
ATOM 1641 C C . MET A 1 201 ? 12.581 -12.925 -12.398 1.00 94.50 201 MET A C 1
ATOM 1643 O O . MET A 1 201 ? 13.111 -11.905 -11.963 1.00 94.50 201 MET A O 1
ATOM 1647 N N . ARG A 1 202 ? 11.846 -13.722 -11.610 1.00 89.88 202 ARG A N 1
ATOM 1648 C CA . ARG A 1 202 ? 11.461 -13.384 -10.229 1.00 89.88 202 ARG A CA 1
ATOM 1649 C C . ARG A 1 202 ? 12.647 -13.017 -9.333 1.00 89.88 202 ARG A C 1
ATOM 1651 O O . ARG A 1 202 ? 12.509 -12.137 -8.494 1.00 89.88 202 ARG A O 1
ATOM 1658 N N . HIS A 1 203 ? 13.791 -13.673 -9.511 1.00 89.75 203 HIS A N 1
ATOM 1659 C CA . HIS A 1 203 ? 15.008 -13.436 -8.726 1.00 89.75 203 HIS A CA 1
ATOM 1660 C C . HIS A 1 203 ? 15.614 -12.036 -8.936 1.00 89.75 203 HIS A C 1
ATOM 1662 O O . HIS A 1 203 ? 16.375 -11.570 -8.097 1.00 89.75 203 HIS A O 1
ATOM 1668 N N . MET A 1 204 ? 15.282 -11.366 -10.044 1.00 90.69 204 MET A N 1
ATOM 1669 C CA . MET A 1 204 ? 15.750 -10.012 -10.349 1.00 90.69 204 MET A CA 1
ATOM 1670 C C . MET A 1 204 ? 14.910 -8.935 -9.664 1.00 90.69 204 MET A C 1
ATOM 1672 O O . MET A 1 204 ? 15.355 -7.795 -9.553 1.00 90.69 204 MET A O 1
ATOM 1676 N N . ARG A 1 205 ? 13.679 -9.273 -9.262 1.00 91.62 205 ARG A N 1
ATOM 1677 C CA . ARG A 1 205 ? 12.725 -8.325 -8.694 1.00 91.62 205 ARG A CA 1
ATOM 1678 C C . ARG A 1 205 ? 12.970 -8.179 -7.190 1.00 91.62 205 ARG A C 1
ATOM 1680 O O . ARG A 1 205 ? 12.760 -9.155 -6.465 1.00 91.62 205 ARG A O 1
ATOM 1687 N N . PRO A 1 206 ? 13.363 -6.991 -6.703 1.00 92.19 206 PRO A N 1
ATOM 1688 C CA . PRO A 1 206 ? 13.603 -6.785 -5.283 1.00 92.19 206 PRO A CA 1
ATOM 1689 C C . PRO A 1 206 ? 12.299 -6.812 -4.469 1.00 92.19 206 PRO A C 1
ATOM 1691 O O . PRO A 1 206 ? 11.186 -6.704 -5.002 1.00 92.19 206 PRO A O 1
ATOM 1694 N N . ASN A 1 207 ? 12.436 -6.973 -3.152 1.00 90.94 207 ASN A N 1
ATOM 1695 C CA . ASN A 1 207 ? 11.308 -6.942 -2.224 1.00 90.94 207 ASN A CA 1
ATOM 1696 C C . ASN A 1 207 ? 10.916 -5.491 -1.912 1.00 90.94 207 ASN A C 1
ATOM 1698 O O . ASN A 1 207 ? 11.221 -4.967 -0.839 1.00 90.94 207 ASN A O 1
ATOM 1702 N N . HIS A 1 208 ? 10.214 -4.862 -2.852 1.00 95.62 208 HIS A N 1
ATOM 1703 C CA . HIS A 1 208 ? 9.855 -3.452 -2.737 1.00 95.62 208 HIS A CA 1
ATOM 1704 C C . HIS A 1 208 ? 8.997 -3.140 -1.506 1.00 95.62 208 HIS A C 1
ATOM 1706 O O . HIS A 1 208 ? 9.141 -2.063 -0.962 1.00 95.62 208 HIS A O 1
ATOM 1712 N N . ALA A 1 209 ? 8.165 -4.057 -1.001 1.00 96.12 209 ALA A N 1
ATOM 1713 C CA . ALA A 1 209 ? 7.337 -3.774 0.176 1.00 96.12 209 ALA A CA 1
ATOM 1714 C C . ALA A 1 209 ? 8.174 -3.507 1.440 1.00 96.12 209 ALA A C 1
ATOM 1716 O O . ALA A 1 209 ? 7.945 -2.534 2.160 1.00 96.12 209 ALA A O 1
ATOM 1717 N N . ALA A 1 210 ? 9.174 -4.353 1.705 1.00 95.69 210 ALA A N 1
ATOM 1718 C CA . ALA A 1 210 ? 10.073 -4.156 2.841 1.00 95.69 210 ALA A CA 1
ATOM 1719 C C . ALA A 1 210 ? 11.009 -2.955 2.624 1.00 95.69 210 ALA A C 1
ATOM 1721 O O . ALA A 1 210 ? 11.269 -2.200 3.561 1.00 95.69 210 ALA A O 1
ATOM 1722 N N . GLU A 1 211 ? 11.470 -2.742 1.389 1.00 97.38 211 GLU A N 1
ATOM 1723 C CA . GLU A 1 211 ? 12.308 -1.594 1.025 1.00 97.38 211 GLU A CA 1
ATOM 1724 C C . GLU A 1 211 ? 11.536 -0.262 1.145 1.00 97.38 211 GLU A C 1
ATOM 1726 O O . GLU A 1 211 ? 12.052 0.678 1.746 1.00 97.38 211 GLU A O 1
ATOM 1731 N N . SER A 1 212 ? 10.273 -0.195 0.702 1.00 97.75 212 SER A N 1
ATOM 1732 C CA . SER A 1 212 ? 9.367 0.950 0.899 1.00 97.75 212 SER A CA 1
ATOM 1733 C C . SER A 1 212 ? 9.208 1.282 2.374 1.00 97.75 212 SER A C 1
ATOM 1735 O O . SER A 1 212 ? 9.350 2.434 2.783 1.00 97.75 212 SER A O 1
ATOM 1737 N N . ALA A 1 213 ? 8.943 0.264 3.197 1.00 97.50 213 ALA A N 1
ATOM 1738 C CA . ALA A 1 213 ? 8.789 0.453 4.628 1.00 97.50 213 ALA A CA 1
ATOM 1739 C C . ALA A 1 213 ? 10.077 0.988 5.258 1.00 97.50 213 ALA A C 1
ATOM 1741 O O . ALA A 1 213 ? 10.022 1.924 6.051 1.00 97.50 213 ALA A O 1
ATOM 1742 N N . ARG A 1 214 ? 11.244 0.448 4.881 1.00 97.19 214 ARG A N 1
ATOM 1743 C CA . ARG A 1 214 ? 12.539 0.936 5.372 1.00 97.19 214 ARG A CA 1
ATOM 1744 C C . ARG A 1 214 ? 12.815 2.377 4.953 1.00 97.19 214 ARG A C 1
ATOM 1746 O O . ARG A 1 214 ? 13.329 3.138 5.778 1.00 97.19 214 ARG A O 1
ATOM 1753 N N . ALA A 1 215 ? 12.489 2.729 3.710 1.00 96.75 215 ALA A N 1
ATOM 1754 C CA . ALA A 1 215 ? 12.657 4.071 3.167 1.00 96.75 215 ALA A CA 1
ATOM 1755 C C . ALA A 1 215 ? 11.771 5.087 3.902 1.00 96.75 215 ALA A C 1
ATOM 1757 O O . ALA A 1 215 ? 12.251 6.151 4.286 1.00 96.75 215 ALA A O 1
ATOM 1758 N N . ALA A 1 216 ? 10.507 4.736 4.157 1.00 96.81 216 ALA A N 1
ATOM 1759 C CA . ALA A 1 216 ? 9.508 5.628 4.742 1.00 96.81 216 ALA A CA 1
ATOM 1760 C C . ALA A 1 216 ? 9.481 5.648 6.280 1.00 96.81 216 ALA A C 1
ATOM 1762 O O . ALA A 1 216 ? 8.857 6.531 6.861 1.00 96.81 216 ALA A O 1
ATOM 1763 N N . ALA A 1 217 ? 10.109 4.688 6.969 1.00 96.38 217 ALA A N 1
ATOM 1764 C CA . ALA A 1 217 ? 9.867 4.483 8.400 1.00 96.38 217 ALA A CA 1
ATOM 1765 C C . ALA A 1 217 ? 10.215 5.685 9.291 1.00 96.38 217 ALA A C 1
ATOM 1767 O O . ALA A 1 217 ? 9.525 5.901 10.280 1.00 96.38 217 ALA A O 1
ATOM 1768 N N . ASN A 1 218 ? 11.287 6.430 9.002 1.00 95.06 218 ASN A N 1
ATOM 1769 C CA . ASN A 1 218 ? 11.623 7.632 9.779 1.00 95.06 218 ASN A CA 1
ATOM 1770 C C . ASN A 1 218 ? 10.654 8.775 9.449 1.00 95.06 218 ASN A C 1
ATOM 1772 O O . ASN A 1 218 ? 10.101 9.367 10.364 1.00 95.06 218 ASN A O 1
ATOM 1776 N N . TRP A 1 219 ? 10.364 8.999 8.165 1.00 95.31 219 TRP A N 1
ATOM 1777 C CA . TRP A 1 219 ? 9.367 9.984 7.739 1.00 95.31 219 TRP A CA 1
ATOM 1778 C C . TRP A 1 219 ? 7.993 9.755 8.390 1.00 95.31 219 TRP A C 1
ATOM 1780 O O . TRP A 1 219 ? 7.404 10.689 8.914 1.00 95.31 219 TRP A O 1
ATOM 1790 N N . LEU A 1 220 ? 7.505 8.511 8.447 1.00 95.75 220 LEU A N 1
ATOM 1791 C CA . LEU A 1 220 ? 6.241 8.185 9.122 1.00 95.75 220 LEU A CA 1
ATOM 1792 C C . LEU A 1 220 ? 6.291 8.459 10.634 1.00 95.75 220 LEU A C 1
ATOM 1794 O O . LEU A 1 220 ? 5.296 8.880 11.214 1.00 95.75 220 LEU A O 1
ATOM 1798 N N . MET A 1 221 ? 7.433 8.228 11.283 1.00 93.69 221 MET A N 1
ATOM 1799 C CA . MET A 1 221 ? 7.600 8.553 12.704 1.00 93.69 221 MET A CA 1
ATOM 1800 C C . MET A 1 221 ? 7.561 10.066 12.931 1.00 93.69 221 MET A C 1
ATOM 1802 O O . MET A 1 221 ? 6.875 10.524 13.842 1.00 93.69 221 MET A O 1
ATOM 1806 N N . ASP A 1 222 ? 8.241 10.829 12.077 1.00 92.81 222 ASP A N 1
ATOM 1807 C CA . ASP A 1 222 ? 8.294 12.288 12.160 1.00 92.81 222 ASP A CA 1
ATOM 1808 C C . ASP A 1 222 ? 6.931 12.922 11.831 1.00 92.81 222 ASP A C 1
ATOM 1810 O O . ASP A 1 222 ? 6.515 13.862 12.503 1.00 92.81 222 ASP A O 1
ATOM 1814 N N . GLN A 1 223 ? 6.208 12.372 10.848 1.00 91.44 223 GLN A N 1
ATOM 1815 C CA . GLN A 1 223 ? 4.920 12.891 10.376 1.00 91.44 223 GLN A CA 1
ATOM 1816 C C . GLN A 1 223 ? 3.801 12.769 11.418 1.00 91.44 223 GLN A C 1
ATOM 1818 O O . GLN A 1 223 ? 2.928 13.636 11.490 1.00 91.44 223 GLN A O 1
ATOM 1823 N N . PHE A 1 224 ? 3.791 11.682 12.195 1.00 92.94 224 PHE A N 1
ATOM 1824 C CA . PHE A 1 224 ? 2.719 11.408 13.158 1.00 92.94 224 PHE A CA 1
ATOM 1825 C C . PHE A 1 224 ? 3.119 11.669 14.608 1.00 92.94 224 PHE A C 1
ATOM 1827 O O . PHE A 1 224 ? 2.236 11.883 15.432 1.00 92.94 224 PHE A O 1
ATOM 1834 N N . GLN A 1 225 ? 4.417 11.630 14.932 1.00 92.44 225 GLN A N 1
ATOM 1835 C CA . GLN A 1 225 ? 4.939 11.741 16.303 1.00 92.44 225 GLN A CA 1
ATOM 1836 C C . GLN A 1 225 ? 4.251 10.790 17.308 1.00 92.44 225 GLN A C 1
ATOM 1838 O O . GLN A 1 225 ? 4.264 11.018 18.515 1.00 92.44 225 GLN A O 1
ATOM 1843 N N . ASP A 1 226 ? 3.687 9.690 16.803 1.00 95.31 226 ASP A N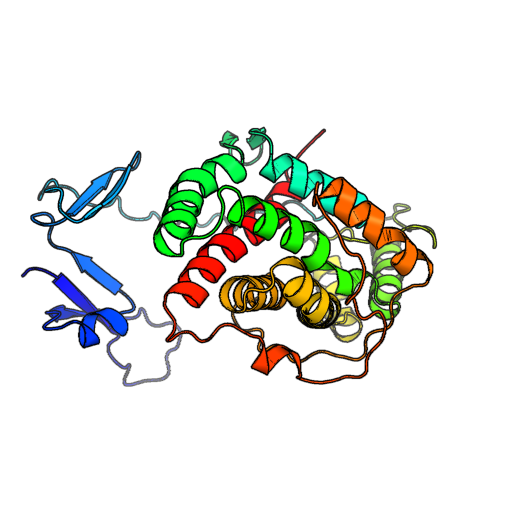 1
ATOM 1844 C CA . ASP A 1 226 ? 2.933 8.686 17.545 1.00 95.31 226 ASP A CA 1
ATOM 1845 C C . ASP A 1 226 ? 3.391 7.293 17.091 1.00 95.31 226 ASP A C 1
ATOM 1847 O O . ASP A 1 226 ? 3.338 6.934 15.908 1.00 95.31 226 ASP A O 1
ATOM 1851 N N . GLN A 1 227 ? 3.873 6.496 18.046 1.00 95.56 227 GLN A N 1
ATOM 1852 C CA . GLN A 1 227 ? 4.426 5.170 17.772 1.00 95.56 227 GLN A CA 1
ATOM 1853 C C . GLN A 1 227 ? 3.363 4.171 17.308 1.00 95.56 227 GLN A C 1
ATOM 1855 O O . GLN A 1 227 ? 3.685 3.280 16.525 1.00 95.56 227 GLN A O 1
ATOM 1860 N N . VAL A 1 228 ? 2.114 4.294 17.761 1.00 97.06 228 VAL A N 1
ATOM 1861 C CA . VAL A 1 228 ? 1.027 3.391 17.367 1.00 97.06 228 VAL A CA 1
ATOM 1862 C C . VAL A 1 228 ? 0.729 3.574 15.883 1.00 97.06 228 VAL A C 1
ATOM 1864 O O . VAL A 1 228 ? 0.765 2.602 15.122 1.00 97.06 228 VAL A O 1
ATOM 1867 N N . LEU A 1 229 ? 0.516 4.822 15.457 1.00 97.81 229 LEU A N 1
ATOM 1868 C CA . LEU A 1 229 ? 0.222 5.160 14.061 1.00 97.81 229 LEU A CA 1
ATOM 1869 C C . LEU A 1 229 ? 1.390 4.782 13.143 1.00 97.81 229 LEU A C 1
ATOM 1871 O O . LEU A 1 229 ? 1.195 4.109 12.128 1.00 97.81 229 LEU A O 1
ATOM 1875 N N . ALA A 1 230 ? 2.616 5.149 13.523 1.00 96.81 230 ALA A N 1
ATOM 1876 C CA . ALA A 1 230 ? 3.792 4.897 12.704 1.00 96.81 230 ALA A CA 1
ATOM 1877 C C . ALA A 1 230 ? 4.111 3.397 12.572 1.00 96.81 230 ALA A C 1
ATOM 1879 O O . ALA A 1 230 ? 4.377 2.925 11.465 1.00 96.81 230 ALA A O 1
ATOM 1880 N N . ARG A 1 231 ? 4.032 2.609 13.658 1.00 97.88 231 ARG A N 1
ATOM 1881 C CA . ARG A 1 231 ? 4.233 1.147 13.594 1.00 97.88 231 ARG A CA 1
ATOM 1882 C C . ARG A 1 231 ? 3.151 0.472 12.760 1.00 97.88 231 ARG A C 1
ATOM 1884 O O . ARG A 1 231 ? 3.459 -0.418 11.962 1.00 97.88 231 ARG A O 1
ATOM 1891 N N . ALA A 1 232 ? 1.896 0.902 12.901 1.00 98.25 232 ALA A N 1
ATOM 1892 C CA . ALA A 1 232 ? 0.799 0.394 12.088 1.00 98.25 232 ALA A CA 1
ATOM 1893 C C . ALA A 1 232 ? 1.021 0.686 10.598 1.00 98.25 232 ALA A C 1
ATOM 1895 O O . ALA A 1 232 ? 0.913 -0.232 9.782 1.00 98.25 232 ALA A O 1
ATOM 1896 N N . ALA A 1 233 ? 1.402 1.918 10.244 1.00 98.31 233 ALA A N 1
ATOM 1897 C CA . ALA A 1 233 ? 1.703 2.316 8.871 1.00 98.31 233 ALA A CA 1
ATOM 1898 C C . ALA A 1 233 ? 2.873 1.529 8.274 1.00 98.31 233 ALA A C 1
ATOM 1900 O O . ALA A 1 233 ? 2.733 0.929 7.209 1.00 98.31 233 ALA A O 1
ATOM 1901 N N . VAL A 1 234 ? 4.001 1.455 8.986 1.00 98.19 234 VAL A N 1
ATOM 1902 C CA . VAL A 1 234 ? 5.171 0.671 8.561 1.00 98.19 234 VAL A CA 1
ATOM 1903 C C . VAL A 1 234 ? 4.783 -0.793 8.347 1.00 98.19 234 VAL A C 1
ATOM 1905 O O . VAL A 1 234 ? 5.147 -1.388 7.335 1.00 98.19 234 VAL A O 1
ATOM 1908 N N . THR A 1 235 ? 3.981 -1.369 9.244 1.00 98.31 235 THR A N 1
ATOM 1909 C CA . THR A 1 235 ? 3.506 -2.754 9.104 1.00 98.31 235 THR A CA 1
ATOM 1910 C C . THR A 1 235 ? 2.586 -2.931 7.903 1.00 98.31 235 THR A C 1
ATOM 1912 O O . THR A 1 235 ? 2.724 -3.916 7.176 1.00 98.31 235 THR A O 1
ATOM 1915 N N . ALA A 1 236 ? 1.664 -1.994 7.673 1.00 98.31 236 ALA A N 1
ATOM 1916 C CA . ALA A 1 236 ? 0.778 -2.022 6.516 1.00 98.31 236 ALA A CA 1
ATOM 1917 C C . ALA A 1 236 ? 1.580 -1.996 5.208 1.00 98.31 236 ALA A C 1
ATOM 1919 O O . ALA A 1 236 ? 1.305 -2.800 4.319 1.00 98.31 236 ALA A O 1
ATOM 1920 N N . ILE A 1 237 ? 2.624 -1.164 5.135 1.00 98.38 237 ILE A N 1
ATOM 1921 C CA . ILE A 1 237 ? 3.529 -1.101 3.983 1.00 98.38 237 ILE A CA 1
ATOM 1922 C C . ILE A 1 237 ? 4.328 -2.401 3.832 1.00 98.38 237 ILE A C 1
ATOM 1924 O O . ILE A 1 237 ? 4.338 -2.970 2.748 1.00 98.38 237 ILE A O 1
ATOM 1928 N N . VAL A 1 238 ? 4.939 -2.950 4.886 1.00 96.81 238 VAL A N 1
ATOM 1929 C CA . VAL A 1 238 ? 5.687 -4.224 4.778 1.00 96.81 238 VAL A CA 1
ATOM 1930 C C . VAL A 1 238 ? 4.805 -5.371 4.270 1.00 96.81 238 VAL A C 1
ATOM 1932 O O . VAL A 1 238 ? 5.273 -6.252 3.544 1.00 96.81 238 VAL A O 1
ATOM 1935 N N . ARG A 1 239 ? 3.526 -5.386 4.661 1.00 95.75 239 ARG A N 1
ATOM 1936 C CA . ARG A 1 239 ? 2.621 -6.527 4.467 1.00 95.75 239 ARG A CA 1
ATOM 1937 C C . ARG A 1 239 ? 1.579 -6.342 3.367 1.00 95.75 239 ARG A C 1
ATOM 1939 O O . ARG A 1 239 ? 0.693 -7.190 3.248 1.00 95.75 239 ARG A O 1
ATOM 1946 N N . HIS A 1 240 ? 1.668 -5.290 2.550 1.00 93.69 240 HIS A N 1
ATOM 1947 C CA . HIS A 1 240 ? 0.622 -5.002 1.562 1.00 93.69 240 HIS A CA 1
ATOM 1948 C C . HIS A 1 240 ? 0.461 -6.120 0.510 1.00 93.69 240 HIS A C 1
ATOM 1950 O O . HIS A 1 240 ? -0.669 -6.444 0.145 1.00 93.69 240 HIS A O 1
ATOM 1956 N N . HIS A 1 241 ? 1.548 -6.812 0.132 1.00 87.75 241 HIS A N 1
ATOM 1957 C CA . HIS A 1 241 ? 1.489 -8.007 -0.734 1.00 87.75 241 HIS A CA 1
ATOM 1958 C C . HIS A 1 241 ? 1.263 -9.323 0.013 1.00 87.75 241 HIS A C 1
ATOM 1960 O O . HIS A 1 241 ? 0.583 -10.218 -0.489 1.00 87.75 241 HIS A O 1
ATOM 1966 N N . ASN A 1 242 ? 1.863 -9.483 1.196 1.00 85.81 242 ASN A N 1
ATOM 1967 C CA . ASN A 1 242 ? 1.826 -10.733 1.953 1.00 85.81 242 ASN A CA 1
ATOM 1968 C C . ASN A 1 242 ? 1.850 -10.469 3.464 1.00 85.81 242 ASN A C 1
ATOM 1970 O O . ASN A 1 242 ? 2.764 -9.834 3.986 1.00 85.81 242 ASN A O 1
ATOM 1974 N N . ALA A 1 243 ? 0.875 -11.034 4.180 1.00 84.69 243 ALA A N 1
ATOM 1975 C CA . ALA A 1 243 ? 0.782 -10.932 5.634 1.00 84.69 243 ALA A CA 1
ATOM 1976 C C . ALA A 1 243 ? 1.983 -11.561 6.371 1.00 84.69 243 ALA A C 1
ATOM 1978 O O . ALA A 1 243 ? 2.272 -11.168 7.498 1.00 84.69 243 ALA A O 1
ATOM 1979 N N . GLY A 1 244 ? 2.674 -12.516 5.740 1.00 84.62 244 GLY A N 1
ATOM 1980 C CA . GLY A 1 244 ? 3.851 -13.196 6.284 1.00 84.62 244 GLY A CA 1
ATOM 1981 C C . GLY A 1 244 ? 5.176 -12.457 6.086 1.00 84.62 244 GLY A C 1
ATOM 1982 O O . GLY A 1 244 ? 6.209 -12.982 6.479 1.00 84.62 244 GLY A O 1
ATOM 1983 N N . THR A 1 245 ? 5.201 -11.269 5.471 1.00 85.50 245 THR A N 1
ATOM 1984 C CA . THR A 1 245 ? 6.461 -10.526 5.318 1.00 85.50 245 THR A CA 1
ATOM 1985 C C . THR A 1 245 ? 6.966 -10.049 6.687 1.00 85.50 245 THR A C 1
ATOM 1987 O O . THR A 1 245 ? 6.247 -9.364 7.423 1.00 85.50 245 THR A O 1
ATOM 1990 N N . HIS A 1 246 ? 8.210 -10.411 7.019 1.00 84.56 246 HIS A N 1
ATOM 1991 C CA . HIS A 1 246 ? 8.813 -10.177 8.337 1.00 84.56 246 HIS A CA 1
ATOM 1992 C C . HIS A 1 246 ? 9.557 -8.840 8.471 1.00 84.56 246 HIS A C 1
ATOM 1994 O O . HIS A 1 246 ? 9.821 -8.429 9.592 1.00 84.56 246 HIS A O 1
ATOM 2000 N N . GLY A 1 247 ? 9.833 -8.130 7.370 1.00 86.75 247 GLY A N 1
ATOM 2001 C CA . GLY A 1 247 ? 10.486 -6.809 7.384 1.00 86.75 247 GLY A CA 1
ATOM 2002 C C . GLY A 1 247 ? 11.972 -6.812 7.004 1.00 86.75 247 GLY A C 1
ATOM 2003 O O . GLY A 1 247 ? 12.590 -5.752 6.985 1.00 86.75 247 GLY A O 1
ATOM 2004 N N . GLU A 1 248 ? 12.535 -7.971 6.666 1.00 93.00 248 GLU A N 1
ATOM 2005 C CA . GLU A 1 248 ? 13.853 -8.079 6.030 1.00 93.00 248 GLU A CA 1
ATOM 2006 C C . GLU A 1 248 ? 13.829 -7.410 4.650 1.00 93.00 248 GLU A C 1
ATOM 2008 O O . GLU A 1 248 ? 12.941 -7.677 3.830 1.00 93.00 248 GLU A O 1
ATOM 2013 N N . HIS A 1 249 ? 14.808 -6.547 4.392 1.00 93.62 249 HIS A N 1
ATOM 2014 C CA . HIS A 1 249 ? 14.928 -5.801 3.145 1.00 93.62 249 HIS A CA 1
ATOM 2015 C C . HIS A 1 249 ? 16.296 -6.004 2.497 1.00 93.62 249 HIS A C 1
ATOM 2017 O O . HIS A 1 249 ? 17.303 -6.277 3.155 1.00 93.62 249 HIS A O 1
ATOM 2023 N N . GLY A 1 250 ? 16.325 -5.853 1.174 1.00 94.88 250 GLY A N 1
ATOM 2024 C CA . GLY A 1 250 ? 17.559 -5.847 0.407 1.00 94.88 250 GLY A CA 1
ATOM 2025 C C . GLY A 1 250 ? 18.310 -4.523 0.525 1.00 94.88 250 GLY A C 1
ATOM 2026 O O . GLY A 1 250 ? 17.954 -3.628 1.296 1.00 94.88 250 GLY A O 1
ATOM 2027 N N . VAL A 1 251 ? 19.371 -4.414 -0.275 1.00 96.50 251 VAL A N 1
ATOM 2028 C CA . VAL A 1 251 ? 19.968 -3.119 -0.636 1.00 96.50 251 VAL A CA 1
ATOM 2029 C C . VAL A 1 251 ? 18.878 -2.250 -1.252 1.00 96.50 251 VAL A C 1
ATOM 2031 O O . VAL A 1 251 ? 18.021 -2.798 -1.917 1.00 96.50 251 VAL A O 1
ATOM 2034 N N . PHE A 1 252 ? 18.915 -0.938 -1.080 1.00 97.50 252 PHE A N 1
ATOM 2035 C CA . PHE A 1 252 ? 18.054 -0.013 -1.805 1.00 97.50 252 PHE A CA 1
ATOM 2036 C C . PHE A 1 252 ? 18.870 1.171 -2.289 1.00 97.50 252 PHE A C 1
ATOM 2038 O O . PHE A 1 252 ? 19.699 1.698 -1.543 1.00 97.50 252 PHE A O 1
ATOM 2045 N N . LYS A 1 253 ? 18.621 1.600 -3.522 1.00 97.56 253 LYS A N 1
ATOM 2046 C CA . LYS A 1 253 ? 19.119 2.867 -4.050 1.00 97.56 253 LYS A CA 1
ATOM 2047 C C . LYS A 1 253 ? 18.078 3.445 -4.991 1.00 97.56 253 LYS A C 1
ATOM 2049 O O . LYS A 1 253 ? 17.849 2.884 -6.062 1.00 97.56 253 LYS A O 1
ATOM 2054 N N . ALA A 1 254 ? 17.483 4.561 -4.588 1.00 95.75 254 ALA A N 1
ATOM 2055 C CA . ALA A 1 254 ? 16.517 5.258 -5.415 1.00 95.75 254 ALA A CA 1
ATOM 2056 C C . ALA A 1 254 ? 17.159 5.771 -6.711 1.00 95.75 254 ALA A C 1
ATOM 2058 O O . ALA A 1 254 ? 18.301 6.245 -6.720 1.00 95.75 254 ALA A O 1
ATOM 2059 N N . ASP A 1 255 ? 16.401 5.679 -7.794 1.00 92.44 255 ASP A N 1
ATOM 2060 C CA . ASP A 1 255 ? 16.693 6.350 -9.047 1.00 92.44 255 ASP A CA 1
ATOM 2061 C C . ASP A 1 255 ? 16.717 7.876 -8.844 1.00 92.44 255 ASP A C 1
ATOM 2063 O O . ASP A 1 255 ? 15.942 8.420 -8.051 1.00 92.44 255 ASP A O 1
ATOM 2067 N N . ALA A 1 256 ? 17.605 8.580 -9.551 1.00 88.75 256 ALA A N 1
ATOM 2068 C CA . ALA A 1 256 ? 17.753 10.028 -9.415 1.00 88.75 256 ALA A CA 1
ATOM 2069 C C . ALA A 1 256 ? 16.465 10.783 -9.786 1.00 88.75 256 ALA A C 1
ATOM 2071 O O . ALA A 1 256 ? 16.109 11.743 -9.101 1.00 88.75 256 ALA A O 1
ATOM 2072 N N . ALA A 1 257 ? 15.739 10.325 -10.811 1.00 86.75 257 ALA A N 1
ATOM 2073 C CA . ALA A 1 257 ? 14.420 10.855 -11.147 1.00 86.75 257 ALA A CA 1
ATOM 2074 C C . ALA A 1 257 ? 13.389 10.509 -10.058 1.00 86.75 257 ALA A C 1
ATOM 2076 O O . ALA A 1 257 ? 12.505 11.309 -9.757 1.00 86.75 257 ALA A O 1
ATOM 2077 N N . GLY A 1 258 ? 13.546 9.352 -9.405 1.00 81.88 258 GLY A N 1
ATOM 2078 C CA . GLY A 1 258 ? 12.708 8.920 -8.287 1.00 81.88 258 GLY A CA 1
ATOM 2079 C C . GLY A 1 258 ? 12.787 9.834 -7.062 1.00 81.88 258 GLY A C 1
ATOM 2080 O O . GLY A 1 258 ? 11.764 10.088 -6.430 1.00 81.88 258 GLY A O 1
ATOM 2081 N N . LEU A 1 259 ? 13.964 10.394 -6.755 1.00 85.50 259 LEU A N 1
ATOM 2082 C CA . LEU A 1 259 ? 14.141 11.338 -5.638 1.00 85.50 259 LEU A CA 1
ATOM 2083 C C . LEU A 1 259 ? 13.246 12.575 -5.775 1.00 85.50 259 LEU A C 1
ATOM 2085 O O . LEU A 1 259 ? 12.636 13.024 -4.804 1.00 85.50 259 LEU A O 1
ATOM 2089 N N . ALA A 1 260 ? 13.167 13.120 -6.989 1.00 87.06 260 ALA A N 1
ATOM 2090 C CA . ALA A 1 260 ? 12.373 14.307 -7.287 1.00 87.06 260 ALA A CA 1
ATOM 2091 C C . ALA A 1 260 ? 10.861 14.023 -7.297 1.00 87.06 260 ALA A C 1
ATOM 2093 O O . ALA A 1 260 ? 10.067 14.956 -7.197 1.00 87.06 260 ALA A O 1
ATOM 2094 N N . LEU A 1 261 ? 10.463 12.748 -7.384 1.00 90.69 261 LEU A N 1
ATOM 2095 C CA . LEU A 1 261 ? 9.067 12.342 -7.523 1.00 90.69 261 LEU A CA 1
ATOM 2096 C C . LEU A 1 261 ? 8.294 12.385 -6.205 1.00 90.69 261 LEU A C 1
ATOM 2098 O O . LEU A 1 261 ? 7.078 12.551 -6.206 1.00 90.69 261 LEU A O 1
ATOM 2102 N N . PHE A 1 262 ? 8.961 12.231 -5.061 1.00 90.19 262 PHE A N 1
ATOM 2103 C CA . PHE A 1 262 ? 8.254 12.048 -3.792 1.00 90.19 262 PHE A CA 1
ATOM 2104 C C . PHE A 1 262 ? 7.334 13.212 -3.388 1.00 90.19 262 PHE A C 1
ATOM 2106 O O . PHE A 1 262 ? 6.195 12.938 -3.007 1.00 90.19 262 PHE A O 1
ATOM 2113 N N . PRO A 1 263 ? 7.731 14.494 -3.527 1.00 91.69 263 PRO A N 1
ATOM 2114 C CA . PRO A 1 263 ? 6.810 15.612 -3.317 1.00 91.69 263 PRO A CA 1
ATOM 2115 C C . PRO A 1 263 ? 5.568 15.549 -4.217 1.00 91.69 263 PRO A C 1
ATOM 2117 O O . PRO A 1 263 ? 4.473 15.916 -3.795 1.00 91.69 263 PRO A O 1
ATOM 2120 N N . GLU A 1 264 ? 5.716 15.052 -5.446 1.00 93.38 264 GLU A N 1
ATOM 2121 C CA . GLU A 1 264 ? 4.593 14.816 -6.348 1.00 93.38 264 GLU A CA 1
ATOM 2122 C C . GLU A 1 264 ? 3.706 13.660 -5.868 1.00 93.38 264 GLU A C 1
ATOM 2124 O O . GLU A 1 264 ? 2.491 13.835 -5.827 1.00 93.38 264 GLU A O 1
ATOM 2129 N N . LEU A 1 265 ? 4.271 12.533 -5.418 1.00 95.25 265 LEU A N 1
ATOM 2130 C CA . LEU A 1 265 ? 3.484 11.426 -4.851 1.00 95.25 265 LEU A CA 1
ATOM 2131 C C . LEU A 1 265 ? 2.660 11.878 -3.638 1.00 95.25 265 LEU A C 1
ATOM 2133 O O . LEU A 1 265 ? 1.485 11.538 -3.522 1.00 95.25 265 LEU A O 1
ATOM 2137 N N . LEU A 1 266 ? 3.253 12.686 -2.759 1.00 94.88 266 LEU A N 1
ATOM 2138 C CA . LEU A 1 266 ? 2.568 13.263 -1.602 1.00 94.88 266 LEU A CA 1
ATOM 2139 C C . LEU A 1 266 ? 1.417 14.185 -2.017 1.00 94.88 266 LEU A C 1
ATOM 2141 O O . LEU A 1 266 ? 0.328 14.104 -1.450 1.00 94.88 266 LEU A O 1
ATOM 2145 N N . ARG A 1 267 ? 1.637 15.024 -3.035 1.00 95.25 267 ARG A N 1
ATOM 2146 C CA . ARG A 1 267 ? 0.609 15.903 -3.602 1.00 95.25 267 ARG A CA 1
ATOM 2147 C C . ARG A 1 267 ? -0.534 15.105 -4.230 1.00 95.25 267 ARG A C 1
ATOM 2149 O O . ARG A 1 267 ? -1.691 15.421 -3.972 1.00 95.25 267 ARG A O 1
ATOM 2156 N N . GLU A 1 268 ? -0.240 14.073 -5.020 1.00 96.81 268 GLU A N 1
ATOM 2157 C CA . GLU A 1 268 ? -1.264 13.194 -5.611 1.00 96.81 268 GLU A CA 1
ATOM 2158 C C . GLU A 1 268 ? -2.036 12.407 -4.544 1.00 96.81 268 GLU A C 1
ATOM 2160 O O . GLU A 1 268 ? -3.230 12.165 -4.699 1.00 96.81 268 GLU A O 1
ATOM 2165 N N . ALA A 1 269 ? -1.385 12.043 -3.437 1.00 97.19 269 ALA A N 1
ATOM 2166 C CA . ALA A 1 269 ? -2.028 11.437 -2.271 1.00 97.19 269 ALA A CA 1
ATOM 2167 C C . ALA A 1 269 ? -2.793 12.443 -1.391 1.00 97.19 269 ALA A C 1
ATOM 2169 O O . ALA A 1 269 ? -3.533 12.035 -0.493 1.00 97.19 269 ALA A O 1
ATOM 2170 N N . ARG A 1 270 ? -2.649 13.749 -1.659 1.00 96.44 270 ARG A N 1
ATOM 2171 C CA . ARG A 1 270 ? -3.182 14.859 -0.853 1.00 96.44 270 ARG A CA 1
ATOM 2172 C C . ARG A 1 270 ? -2.727 14.795 0.607 1.00 96.44 270 ARG A C 1
ATOM 2174 O O . ARG A 1 270 ? -3.512 15.017 1.523 1.00 96.44 270 ARG A O 1
ATOM 2181 N N . VAL A 1 271 ? -1.463 14.446 0.832 1.00 93.62 271 VAL A N 1
ATOM 2182 C CA . VAL A 1 271 ? -0.871 14.531 2.168 1.00 93.62 271 VAL A CA 1
ATOM 2183 C C . VAL A 1 271 ? -0.601 16.004 2.464 1.00 93.62 271 VAL A C 1
ATOM 2185 O O . VAL A 1 271 ? 0.250 16.624 1.829 1.00 93.62 271 VAL A O 1
ATOM 2188 N N . GLU A 1 272 ? -1.354 16.562 3.406 1.00 83.75 272 GLU A N 1
ATOM 2189 C CA . GLU A 1 272 ? -1.165 17.922 3.918 1.00 83.75 272 GLU A CA 1
ATOM 2190 C C . GLU A 1 272 ? -0.058 17.958 4.986 1.00 83.75 272 GLU A C 1
ATOM 2192 O O . GLU A 1 272 ? 0.268 16.931 5.594 1.00 83.75 272 GLU A O 1
ATOM 2197 N N . ASP A 1 273 ? 0.522 19.144 5.204 1.00 72.31 273 ASP A N 1
ATOM 2198 C CA . ASP A 1 273 ? 1.544 19.407 6.228 1.00 72.31 273 ASP A CA 1
ATOM 2199 C C . ASP A 1 273 ? 2.722 18.421 6.185 1.00 72.31 273 ASP A C 1
ATOM 2201 O O . ASP A 1 273 ? 3.012 17.705 7.145 1.00 72.31 273 ASP A O 1
ATOM 2205 N N . VAL A 1 274 ? 3.388 18.346 5.030 1.00 70.62 274 VAL A N 1
ATOM 2206 C CA . VAL A 1 274 ? 4.527 17.444 4.831 1.00 70.62 274 VAL A CA 1
ATOM 2207 C C . VAL A 1 274 ? 5.829 18.132 5.213 1.00 70.62 274 VAL A C 1
ATOM 2209 O O . VAL A 1 274 ? 6.236 19.119 4.599 1.00 70.62 274 VAL A O 1
ATOM 2212 N N . THR A 1 275 ? 6.569 17.516 6.125 1.00 67.38 275 THR A N 1
ATOM 2213 C CA . THR A 1 275 ? 8.027 17.625 6.169 1.00 67.38 275 THR A CA 1
ATOM 2214 C C . THR A 1 275 ? 8.627 16.475 5.351 1.00 67.38 275 THR A C 1
ATOM 2216 O O . THR A 1 275 ? 8.623 15.338 5.809 1.00 67.38 275 THR A O 1
ATOM 2219 N N . PRO A 1 276 ? 9.165 16.709 4.136 1.00 65.56 276 PRO A N 1
ATOM 2220 C CA . PRO A 1 276 ? 9.748 15.640 3.311 1.00 65.56 276 PRO A CA 1
ATOM 2221 C C . PRO A 1 276 ? 11.058 15.056 3.881 1.00 65.56 276 PRO A C 1
ATOM 2223 O O . PRO A 1 276 ? 11.670 14.178 3.271 1.00 65.56 276 PRO A O 1
ATOM 2226 N N . GLY A 1 277 ? 11.505 15.541 5.044 1.00 80.56 277 GLY A N 1
ATOM 2227 C CA . GLY A 1 277 ? 12.612 14.964 5.797 1.00 80.56 277 GLY A CA 1
ATOM 2228 C C . GLY A 1 277 ? 12.304 13.547 6.288 1.00 80.56 277 GLY A C 1
ATOM 2229 O O . GLY A 1 277 ? 11.155 13.146 6.423 1.00 80.56 277 GLY A O 1
ATOM 2230 N N . GLY A 1 278 ? 13.350 12.762 6.536 1.00 88.25 278 GLY A N 1
ATOM 2231 C CA . GLY A 1 278 ? 13.217 11.424 7.117 1.00 88.25 278 GLY A CA 1
ATOM 2232 C C . GLY A 1 278 ? 13.047 10.287 6.106 1.00 88.25 278 GLY A C 1
ATOM 2233 O O . GLY A 1 278 ? 13.243 9.134 6.486 1.00 88.25 278 GLY A O 1
ATOM 2234 N N . VAL A 1 279 ? 12.772 10.545 4.823 1.00 94.00 279 VAL A N 1
ATOM 2235 C CA . VAL A 1 279 ? 12.838 9.469 3.817 1.00 94.00 279 VAL A CA 1
ATOM 2236 C C . VAL A 1 279 ? 14.292 9.098 3.536 1.00 94.00 279 VAL A C 1
ATOM 2238 O O . VAL A 1 279 ? 15.141 9.959 3.302 1.00 94.00 279 VAL A O 1
ATOM 2241 N N . VAL A 1 280 ? 14.587 7.798 3.568 1.00 95.12 280 VAL A N 1
ATOM 2242 C CA . VAL A 1 280 ? 15.930 7.265 3.314 1.00 95.12 280 VAL A CA 1
ATOM 2243 C C . VAL A 1 280 ? 16.016 6.734 1.888 1.00 95.12 280 VAL A C 1
ATOM 2245 O O . VAL A 1 280 ? 15.368 5.752 1.539 1.00 95.12 280 VAL A O 1
ATOM 2248 N N . TRP A 1 281 ? 16.870 7.360 1.083 1.00 95.94 281 TRP A N 1
ATOM 2249 C CA . TRP A 1 281 ? 16.972 7.103 -0.357 1.00 95.94 281 TRP A CA 1
ATOM 2250 C C . TRP A 1 281 ? 18.023 6.066 -0.769 1.00 95.94 281 TRP A C 1
ATOM 2252 O O . TRP A 1 281 ? 18.114 5.689 -1.937 1.00 95.94 281 TRP A O 1
ATOM 2262 N N . SER A 1 282 ? 18.835 5.607 0.182 1.00 96.88 282 SER A N 1
ATOM 2263 C CA . SER A 1 282 ? 19.820 4.552 -0.033 1.00 96.88 282 SER A CA 1
ATOM 2264 C C . SER A 1 282 ? 20.112 3.829 1.277 1.00 96.88 282 SER A C 1
ATOM 2266 O O . SER A 1 282 ? 20.304 4.475 2.306 1.00 96.88 282 SER A O 1
ATOM 2268 N N . PHE A 1 283 ? 20.184 2.500 1.244 1.00 97.31 283 PHE A N 1
ATOM 2269 C CA . PHE A 1 283 ? 20.586 1.672 2.385 1.00 97.31 283 PHE A CA 1
ATOM 2270 C C . PHE A 1 283 ? 21.093 0.297 1.932 1.00 97.31 283 PHE A C 1
ATOM 2272 O O . PHE A 1 283 ? 20.881 -0.127 0.797 1.00 97.31 283 PHE A O 1
ATOM 2279 N N . THR A 1 284 ? 21.795 -0.406 2.816 1.00 96.94 284 THR A N 1
ATOM 2280 C CA . THR A 1 284 ? 22.223 -1.793 2.596 1.00 96.94 284 THR A CA 1
ATOM 2281 C C . THR A 1 284 ? 21.142 -2.777 3.043 1.00 96.94 284 THR A C 1
ATOM 2283 O O . THR A 1 284 ? 20.179 -2.392 3.702 1.00 96.94 284 THR A O 1
ATOM 2286 N N . ALA A 1 285 ? 21.304 -4.057 2.695 1.00 96.00 285 ALA A N 1
ATOM 2287 C CA . ALA A 1 285 ? 20.429 -5.108 3.207 1.00 96.00 285 ALA A CA 1
ATOM 2288 C C . ALA A 1 285 ? 20.432 -5.141 4.741 1.00 96.00 285 ALA A C 1
ATOM 2290 O O . ALA A 1 285 ? 21.460 -4.865 5.366 1.00 96.00 285 ALA A O 1
ATOM 2291 N N . GLY A 1 286 ? 19.284 -5.474 5.323 1.00 94.62 286 GLY A N 1
ATOM 2292 C CA . GLY A 1 286 ? 19.082 -5.365 6.758 1.00 94.62 286 GLY A CA 1
ATOM 2293 C C . GLY A 1 286 ? 17.695 -5.797 7.225 1.00 94.62 286 GLY A C 1
ATOM 2294 O O . GLY A 1 286 ? 16.901 -6.374 6.477 1.00 94.62 286 GLY A O 1
ATOM 2295 N N . ALA A 1 287 ? 17.435 -5.545 8.504 1.00 92.81 287 ALA A N 1
ATOM 2296 C CA . ALA A 1 287 ? 16.236 -5.971 9.224 1.00 92.81 287 ALA A CA 1
ATOM 2297 C C . ALA A 1 287 ? 15.752 -4.907 10.229 1.00 92.81 287 ALA A C 1
ATOM 2299 O O . ALA A 1 287 ? 14.981 -5.197 11.142 1.00 92.81 287 ALA A O 1
ATOM 2300 N N . GLU A 1 288 ? 16.177 -3.649 10.083 1.00 88.25 288 GLU A N 1
ATOM 2301 C CA . GLU A 1 288 ? 15.868 -2.570 11.033 1.00 88.25 288 GLU A CA 1
ATOM 2302 C C . GLU A 1 288 ? 14.363 -2.276 11.130 1.00 88.25 288 GLU A C 1
ATOM 2304 O O . GLU A 1 288 ? 13.887 -1.759 12.144 1.00 88.25 288 GLU A O 1
ATOM 2309 N N . VAL A 1 289 ? 13.600 -2.625 10.089 1.00 90.62 289 VAL A N 1
ATOM 2310 C CA . VAL A 1 289 ? 12.141 -2.468 10.043 1.00 90.62 289 VAL A CA 1
ATOM 2311 C C . VAL A 1 289 ? 11.429 -3.426 10.999 1.00 90.62 289 VAL A C 1
ATOM 2313 O O . VAL A 1 289 ? 10.377 -3.067 11.522 1.00 90.62 289 VAL A O 1
ATOM 2316 N N . VAL A 1 290 ? 12.004 -4.600 11.294 1.00 91.06 290 VAL A N 1
ATOM 2317 C CA . VAL A 1 290 ? 11.391 -5.635 12.153 1.00 91.06 290 VAL A CA 1
ATOM 2318 C C . VAL A 1 290 ? 10.990 -5.055 13.514 1.00 91.06 290 VAL A C 1
ATOM 2320 O O . VAL A 1 290 ? 9.871 -5.252 13.984 1.00 91.06 290 VAL A O 1
ATOM 2323 N N . ASN A 1 291 ? 11.869 -4.250 14.113 1.00 90.69 291 ASN A N 1
ATOM 2324 C CA . ASN A 1 291 ? 11.648 -3.645 15.432 1.00 90.69 291 ASN A CA 1
ATOM 2325 C C . ASN A 1 291 ? 10.614 -2.502 15.421 1.00 90.69 291 ASN A C 1
ATOM 2327 O O . ASN A 1 291 ? 10.191 -2.023 16.479 1.00 90.69 291 ASN A O 1
ATOM 2331 N N . ARG A 1 292 ? 10.191 -2.075 14.227 1.00 93.56 292 ARG A N 1
ATOM 2332 C CA . ARG A 1 292 ? 9.214 -1.008 13.981 1.00 93.56 292 ARG A CA 1
ATOM 2333 C C . ARG A 1 292 ? 7.854 -1.539 13.526 1.00 93.56 292 ARG A C 1
ATOM 2335 O O . ARG A 1 292 ? 6.967 -0.742 13.247 1.00 93.56 292 ARG A O 1
ATOM 2342 N N . LEU A 1 293 ? 7.680 -2.858 13.449 1.00 96.31 293 LEU A N 1
ATOM 2343 C CA . LEU A 1 293 ? 6.384 -3.469 13.156 1.00 96.31 293 LEU A CA 1
ATOM 2344 C C . LEU A 1 293 ? 5.460 -3.429 14.372 1.00 96.31 293 LEU A C 1
ATOM 2346 O O . LEU A 1 293 ? 5.928 -3.312 15.500 1.00 96.31 293 LEU A O 1
ATOM 2350 N N . ILE A 1 294 ? 4.155 -3.585 14.170 1.00 96.25 294 ILE A N 1
ATOM 2351 C CA . ILE A 1 294 ? 3.211 -3.672 15.282 1.00 96.25 294 ILE A CA 1
ATOM 2352 C C . ILE A 1 294 ? 3.582 -4.791 16.253 1.00 96.25 294 ILE A C 1
ATOM 2354 O O . ILE A 1 294 ? 4.162 -5.816 15.886 1.00 96.25 294 ILE A O 1
ATOM 2358 N N . ARG A 1 295 ? 3.165 -4.617 17.497 1.00 93.75 295 ARG A N 1
ATOM 2359 C CA . ARG A 1 295 ? 3.195 -5.635 18.536 1.00 93.75 295 ARG A CA 1
ATOM 2360 C C . ARG A 1 295 ? 1.779 -6.191 18.672 1.00 93.75 295 ARG A C 1
ATOM 2362 O O . ARG A 1 295 ? 0.915 -5.483 19.175 1.00 93.75 295 ARG A O 1
ATOM 2369 N N . PRO A 1 296 ? 1.515 -7.445 18.265 1.00 86.31 296 PRO A N 1
ATOM 2370 C CA . PRO A 1 296 ? 0.153 -7.987 18.251 1.00 86.31 296 PRO A CA 1
ATOM 2371 C C . PRO A 1 296 ? -0.560 -8.006 19.611 1.00 86.31 296 PRO A C 1
ATOM 2373 O O . PRO A 1 296 ? -1.777 -8.092 19.636 1.00 86.31 296 PRO A O 1
ATOM 2376 N N . GLY A 1 297 ? 0.180 -7.936 20.724 1.00 88.19 297 GLY A N 1
ATOM 2377 C CA . GLY A 1 297 ? -0.388 -7.829 22.074 1.00 88.19 297 GLY A CA 1
ATOM 2378 C C . GLY A 1 297 ? -0.819 -6.416 22.488 1.00 88.19 297 GLY A C 1
ATOM 2379 O O . GLY A 1 297 ? -1.234 -6.240 23.626 1.00 88.19 297 GLY A O 1
ATOM 2380 N N . TYR A 1 298 ? -0.680 -5.419 21.610 1.00 91.44 298 TYR A N 1
ATOM 2381 C CA . TYR A 1 298 ? -1.134 -4.048 21.833 1.00 91.44 298 TYR A CA 1
ATOM 2382 C C . TYR A 1 298 ? -2.326 -3.779 20.915 1.00 91.44 298 TYR A C 1
ATOM 2384 O O . TYR A 1 298 ? -2.164 -3.638 19.699 1.00 91.44 298 TYR A O 1
ATOM 2392 N N . ASP A 1 299 ? -3.519 -3.733 21.508 1.00 90.38 299 ASP A N 1
ATOM 2393 C CA . ASP A 1 299 ? -4.790 -3.645 20.787 1.00 90.38 299 ASP A CA 1
ATOM 2394 C C . ASP A 1 299 ? -4.842 -2.436 19.851 1.00 90.38 299 ASP A C 1
ATOM 2396 O O . ASP A 1 299 ? -5.287 -2.568 18.712 1.00 90.38 299 ASP A O 1
ATOM 2400 N N . GLU A 1 300 ? -4.357 -1.270 20.286 1.00 92.88 300 GLU A N 1
ATOM 2401 C CA . GLU A 1 300 ? -4.372 -0.059 19.464 1.00 92.88 300 GLU A CA 1
ATOM 2402 C C . GLU A 1 300 ? -3.524 -0.227 18.193 1.00 92.88 300 GLU A C 1
ATOM 2404 O O . GLU A 1 300 ? -3.995 0.068 17.094 1.00 92.88 300 GLU A O 1
ATOM 2409 N N . GLU A 1 301 ? -2.306 -0.773 18.309 1.00 95.94 301 GLU A N 1
ATOM 2410 C CA . GLU A 1 301 ? -1.430 -1.027 17.155 1.00 95.94 301 GLU A CA 1
ATOM 2411 C C . GLU A 1 301 ? -2.080 -2.018 16.183 1.00 95.94 301 GLU A C 1
ATOM 2413 O O . GLU A 1 301 ? -2.082 -1.805 14.967 1.00 95.94 301 GLU A O 1
ATOM 2418 N N . LEU A 1 302 ? -2.658 -3.096 16.721 1.00 94.75 302 LEU A N 1
ATOM 2419 C CA . LEU A 1 302 ? -3.293 -4.141 15.931 1.00 94.75 302 LEU A CA 1
ATOM 2420 C C . LEU A 1 302 ? -4.533 -3.624 15.192 1.00 94.75 302 LEU A C 1
ATOM 2422 O O . LEU A 1 302 ? -4.669 -3.868 13.992 1.00 94.75 302 LEU A O 1
ATOM 2426 N N . LEU A 1 303 ? -5.425 -2.909 15.880 1.00 95.00 303 LEU A N 1
ATOM 2427 C CA . LEU A 1 303 ? -6.670 -2.400 15.304 1.00 95.00 303 LEU A CA 1
ATOM 2428 C C . LEU A 1 303 ? -6.405 -1.377 14.199 1.00 95.00 303 LEU A C 1
ATOM 2430 O O . LEU A 1 303 ? -6.999 -1.483 13.122 1.00 95.00 303 LEU A O 1
ATOM 2434 N N . VAL A 1 304 ? -5.483 -0.435 14.428 1.00 97.56 304 VAL A N 1
ATOM 2435 C CA . VAL A 1 304 ? -5.088 0.547 13.410 1.00 97.56 304 VAL A CA 1
ATOM 2436 C C . VAL A 1 304 ? -4.495 -0.166 12.199 1.00 97.56 304 VAL A C 1
ATOM 2438 O O . VAL A 1 304 ? -4.948 0.071 11.080 1.00 97.56 304 VAL A O 1
ATOM 2441 N N . TYR A 1 305 ? -3.545 -1.087 12.401 1.00 97.81 305 TYR A N 1
ATOM 2442 C CA . TYR A 1 305 ? -2.940 -1.852 11.308 1.00 97.81 305 TYR A CA 1
ATOM 2443 C C . TYR A 1 305 ? -3.983 -2.611 10.484 1.00 97.81 305 TYR A C 1
ATOM 2445 O O . TYR A 1 305 ? -3.988 -2.493 9.258 1.00 97.81 305 TYR A O 1
ATOM 2453 N N . LEU A 1 306 ? -4.867 -3.376 11.134 1.00 95.44 306 LEU A N 1
ATOM 2454 C CA . LEU A 1 306 ? -5.880 -4.184 10.450 1.00 95.44 306 LEU A CA 1
ATOM 2455 C C . LEU A 1 306 ? -6.815 -3.322 9.599 1.00 95.44 306 LEU A C 1
ATOM 2457 O O . LEU A 1 306 ? -7.203 -3.730 8.500 1.00 95.44 306 LEU A O 1
ATOM 2461 N N . LEU A 1 307 ? -7.153 -2.131 10.092 1.00 96.50 307 LEU A N 1
ATOM 2462 C CA . LEU A 1 307 ? -8.005 -1.193 9.383 1.00 96.50 307 LEU A CA 1
ATOM 2463 C C . LEU A 1 307 ? -7.284 -0.591 8.169 1.00 96.50 307 LEU A C 1
ATOM 2465 O O . LEU A 1 307 ? -7.783 -0.695 7.046 1.00 96.50 307 LEU A O 1
ATOM 2469 N N . ILE A 1 308 ? -6.090 -0.024 8.355 1.00 98.06 308 ILE A N 1
ATOM 2470 C CA . ILE A 1 308 ? -5.397 0.695 7.276 1.00 98.06 308 ILE A CA 1
ATOM 2471 C C . ILE A 1 308 ? -4.790 -0.239 6.226 1.00 98.06 308 ILE A C 1
ATOM 2473 O O . ILE A 1 308 ? -4.799 0.101 5.048 1.00 98.06 308 ILE A O 1
ATOM 2477 N N . VAL A 1 309 ? -4.323 -1.441 6.595 1.00 97.38 309 VAL A N 1
ATOM 2478 C CA . VAL A 1 309 ? -3.798 -2.405 5.610 1.00 97.38 309 VAL A CA 1
ATOM 2479 C C . VAL A 1 309 ? -4.910 -2.894 4.686 1.00 97.38 309 VAL A C 1
ATOM 2481 O O . VAL A 1 309 ? -4.679 -3.141 3.503 1.00 97.38 309 VAL A O 1
ATOM 2484 N N . ARG A 1 310 ? -6.141 -3.007 5.201 1.00 95.94 310 ARG A N 1
ATOM 2485 C CA . ARG A 1 310 ? -7.311 -3.335 4.388 1.00 95.94 310 ARG A CA 1
ATOM 2486 C C . ARG A 1 310 ? -7.601 -2.217 3.395 1.00 95.94 310 ARG A C 1
ATOM 2488 O O . ARG A 1 310 ? -7.801 -2.516 2.221 1.00 95.94 310 ARG A O 1
ATOM 2495 N N . VAL A 1 311 ? -7.624 -0.967 3.855 1.00 97.31 311 VAL A N 1
ATOM 2496 C CA . VAL A 1 311 ? -7.860 0.194 2.986 1.00 97.31 311 VAL A CA 1
ATOM 2497 C C . VAL A 1 311 ? -6.772 0.295 1.919 1.00 97.31 311 VAL A C 1
ATOM 2499 O O . VAL A 1 311 ? -7.110 0.368 0.744 1.00 97.31 311 VAL A O 1
ATOM 2502 N N . LEU A 1 312 ? -5.495 0.179 2.296 1.00 98.06 312 LEU A N 1
ATOM 2503 C CA . LEU A 1 312 ? -4.364 0.212 1.365 1.00 98.06 312 LEU A CA 1
ATOM 2504 C C . LEU A 1 312 ? -4.485 -0.863 0.276 1.00 98.06 312 LEU A C 1
ATOM 2506 O O . LEU A 1 312 ? -4.389 -0.556 -0.906 1.00 98.06 312 LEU A O 1
ATOM 2510 N N . ARG A 1 313 ? -4.763 -2.115 0.660 1.00 95.50 313 ARG A N 1
ATOM 2511 C CA . ARG A 1 313 ? -4.917 -3.223 -0.297 1.00 95.50 313 ARG A CA 1
ATOM 2512 C C . ARG A 1 313 ? -6.130 -3.052 -1.206 1.00 95.50 313 ARG A C 1
ATOM 2514 O O . ARG A 1 313 ? -6.065 -3.416 -2.373 1.00 95.50 313 ARG A O 1
ATOM 2521 N N . LEU A 1 314 ? -7.239 -2.527 -0.684 1.00 94.19 314 LEU A N 1
ATOM 2522 C CA . LEU A 1 314 ? -8.413 -2.231 -1.504 1.00 94.19 314 LEU A CA 1
ATOM 2523 C C . LEU A 1 314 ? -8.149 -1.067 -2.460 1.00 94.19 314 LEU A C 1
ATOM 2525 O O . LEU A 1 314 ? -8.621 -1.128 -3.589 1.00 94.19 314 LEU A O 1
ATOM 2529 N N . ALA A 1 315 ? -7.415 -0.040 -2.029 1.00 95.75 315 ALA A N 1
ATOM 2530 C CA . ALA A 1 315 ? -7.027 1.083 -2.874 1.00 95.75 315 ALA A CA 1
ATOM 2531 C C . ALA A 1 315 ? -6.140 0.607 -4.030 1.00 95.75 315 ALA A C 1
ATOM 2533 O O . ALA A 1 315 ? -6.460 0.884 -5.182 1.00 95.75 315 ALA A O 1
ATOM 2534 N N . ASP A 1 316 ? -5.106 -0.183 -3.730 1.00 94.06 316 ASP A N 1
ATOM 2535 C CA . ASP A 1 316 ? -4.190 -0.765 -4.719 1.00 94.06 316 ASP A CA 1
ATOM 2536 C C . ASP A 1 316 ? -4.953 -1.628 -5.737 1.00 94.06 316 ASP A C 1
ATOM 2538 O O . ASP A 1 316 ? -4.924 -1.363 -6.937 1.00 94.06 316 ASP A O 1
ATOM 2542 N N . GLN A 1 317 ? -5.761 -2.581 -5.261 1.00 89.69 317 GLN A N 1
ATOM 2543 C CA . GLN A 1 317 ? -6.540 -3.471 -6.129 1.00 89.69 317 GLN A CA 1
ATOM 2544 C C . GLN A 1 317 ? -7.539 -2.727 -7.021 1.00 89.69 317 GLN A C 1
ATOM 2546 O O . GLN A 1 317 ? -7.617 -2.991 -8.219 1.00 89.69 317 GLN A O 1
ATOM 2551 N N . ARG A 1 318 ? -8.313 -1.799 -6.446 1.00 91.00 318 ARG A N 1
ATOM 2552 C CA . ARG A 1 318 ? -9.351 -1.057 -7.177 1.00 91.00 318 ARG A CA 1
ATOM 2553 C C . ARG A 1 318 ? -8.752 0.010 -8.103 1.00 91.00 318 ARG A C 1
ATOM 2555 O O . ARG A 1 318 ? -9.423 0.413 -9.048 1.00 91.00 318 ARG A O 1
ATOM 2562 N N . SER A 1 319 ? -7.509 0.454 -7.883 1.00 90.81 319 SER A N 1
ATOM 2563 C CA . SER A 1 319 ? -6.854 1.467 -8.730 1.00 90.81 319 SER A CA 1
ATOM 2564 C C . SER A 1 319 ? -6.727 1.024 -10.193 1.00 90.81 319 SER A C 1
ATOM 2566 O O . SER A 1 319 ? -6.873 1.839 -11.097 1.00 90.81 319 SER A O 1
ATOM 2568 N N . GLN A 1 320 ? -6.547 -0.279 -10.425 1.00 84.69 320 GLN A N 1
ATOM 2569 C CA . GLN A 1 320 ? -6.477 -0.894 -11.755 1.00 84.69 320 GLN A CA 1
ATOM 2570 C C . GLN A 1 320 ? -7.866 -1.169 -12.369 1.00 84.69 320 GLN A C 1
ATOM 2572 O O . GLN A 1 320 ? -7.983 -1.419 -13.569 1.00 84.69 320 GLN A O 1
ATOM 2577 N N . GLU A 1 321 ? -8.930 -1.128 -11.561 1.00 79.75 321 GLU A N 1
ATOM 2578 C CA . GLU A 1 321 ? -10.324 -1.248 -12.014 1.00 79.75 321 GLU A CA 1
ATOM 2579 C C . GLU A 1 321 ? -10.909 0.114 -12.417 1.00 79.75 321 GLU A C 1
ATOM 2581 O O . GLU A 1 321 ? -11.841 0.172 -13.226 1.00 79.75 321 GLU A O 1
ATOM 2586 N N . TRP A 1 322 ? -10.363 1.200 -11.859 1.00 70.75 322 TRP A N 1
ATOM 2587 C CA . TRP A 1 322 ? -10.789 2.564 -12.138 1.00 70.75 322 TRP A CA 1
ATOM 2588 C C . TRP A 1 322 ? -10.509 2.929 -13.599 1.00 70.75 322 TRP A C 1
ATOM 2590 O O . TRP A 1 322 ? -9.374 2.861 -14.074 1.00 70.75 322 TRP A O 1
ATOM 2600 N N . ARG A 1 323 ? -11.560 3.333 -14.316 1.00 66.00 323 ARG A N 1
ATOM 2601 C CA . ARG A 1 323 ? -11.470 3.878 -15.673 1.00 66.00 323 ARG A CA 1
ATOM 2602 C C . ARG A 1 323 ? -11.836 5.354 -15.616 1.00 66.00 323 ARG A C 1
ATOM 2604 O O . ARG A 1 323 ? -12.837 5.695 -14.990 1.00 66.00 323 ARG A O 1
ATOM 2611 N N . ASP A 1 324 ? -10.991 6.177 -16.223 1.00 55.94 324 ASP A N 1
ATOM 2612 C CA . ASP A 1 324 ? -11.199 7.622 -16.355 1.00 55.94 324 ASP A CA 1
ATOM 2613 C C . ASP A 1 324 ? -12.344 7.963 -17.310 1.00 55.94 324 ASP A C 1
ATOM 2615 O O . ASP A 1 324 ? -12.542 7.203 -18.292 1.00 55.94 324 ASP A O 1
#

Sequence (324 aa):
WVMMTADARPEEEENARARTVYTWRLINGVDDLVRSALVAVNPILASYSSETGFRLGVRGDPTWTSPRRTPGKKREVFPPYRRETLVEHIRRMTRVYDYPFYDWTKQKERRSLADELAFAGRGLEQRCGWPSGTMDRLVRSIIAAHDLGKLDVRWQGWAHRWQEKVSKMRDEDMTIPDSYLAGHTDYDGDNEAEKAANRAMRHMRPNHAAESARAAANWLMDQFQDQVLARAAVTAIVRHHNAGTHGEHGVFKADAAGLALFPELLREARVEDVTPGGVVWSFTAGAEVVNRLIRPGYDEELLVYLLIVRVLRLADQRSQEWRD

pLDDT: mean 89.18, std 11.62, range [43.75, 98.44]

Foldseek 3Di:
DFKKAWDFDDDPDDDPPDDTDTDIDDDPDPVSVVPGPDMDGQLCQWAADPVPGIDGRDRYDNPDDDPPPDPPPPPPQQPWDAWDFLLLLLLLLLCLQPAWDQQPSVRDIDGHVVVVQVVVVVVLCVVVVHDPCLLVLLLLLLSLQLQLLLLFPLNQVLQQVLQVVVCVVVVHNRGDDPLGSIPDHTARPVDPVRVVVCVVCVVSHFLRLLVSLVQCLQQLCVLNVDLLSSQLSSQLSQDLPHNPRQNWGAWGAGDPSSVVCSVSSSVSSVNPPGDVPRGDRTDHTDRPSNVSHDDCVDPSSVSSNVSSSVSSNCSSSCSSSDDD

Radius of gyration: 22.28 Å; chains: 1; bounding box: 56×59×61 Å

Secondary structure (DSSP, 8-state):
--EEEEEEPPPSS--TTSPPPEEEEE--SHHHHHT-S-EEE-TTTEEEETTTEEEETSPPPTT--PPP---------PPPB--EEHHHHHHHHHHHHHS-EEETTTTEEE--HHHHHHHHHHHHHHHHTPPTTHHHHHHHHHHHHTTGGGGBHHHHHHHHHHHHHHHHHHTS-----TT--EEE--B-TT-HHHHHHHHHHGGGS--HHHHHHHHHHHHHHHHH--HHHHHHHHHHHHTSS-TT----B--EEB-HHHHHHHHHHHHHTT--S---TT---EE-SB-TTGGGS--TT-HHHHHHHHHHHHHHHHHHHHHTT---